Protein AF-0000000065921246 (afdb_homodimer)

Organism: Pestalotiopsis microspora (NCBI:txid85828)

Secondary structure (DSSP, 8-state):
--------EEEEEEEEB-GGGHHHHHHHHHHHHHHHHHSTTEEEEEEEE-TTSTTEEEEEEEESS-HHHHHHTGGG-TTHHHHHHHHHTTBSSPPEEEEEEEPSTTTTEEE-HHHHS---/--------EEEEEEEEB-GGGHHHHHHHHHHHHHHHHHSTTEEEEEEEE-TTSTTEEEEEEEESS-HHHHHHTGGG-TTHHHHHHHHHTTBSSPPEEEEEEEPSTTTTEEE-HHHHS---

Foldseek 3Di:
DPPDQQWKK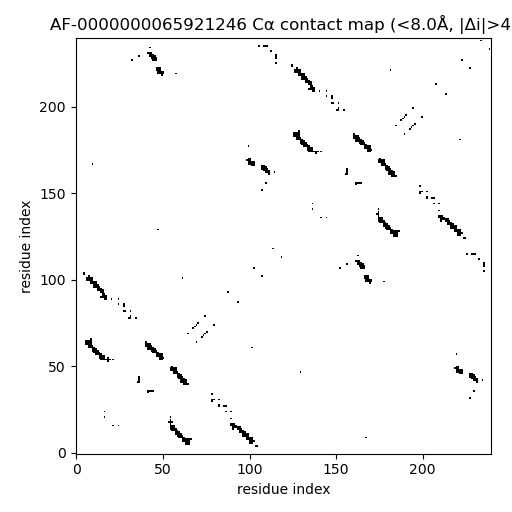KKKKKFAFQLVCVVVLCVLCVVVVVVQVPDPQWDDWDKDDDPVRRRIIMIMIMGSHHPCCCVPPVCPDPSVVSSVVSRVVGTPDDMDMDMDIDDGDCPVPDDDVVVVDPPD/DPPDQQWKKKKKKKFAFQLVCVVVLCVLCVVVVVVQVPDPQWDDWDKDDDPVRRRIIMIMIMGSHHPCCCVPPVCPDPSVVSSVVSRVVGTPDDMDMDMDIDDGDCPPPDDDVVVVDPPD

Radius of gyration: 18.13 Å; Cα contacts (8 Å, |Δi|>4): 412; chains: 2; bounding box: 53×46×43 Å

InterPro domains:
  IPR007138 Antibiotic biosynthesis monooxygenase domain [PF03992] (9-64)
  IPR011008 Dimeric alpha-beta barrel [SSF54909] (10-102)

Structure (mmCIF, N/CA/C/O backbone):
data_AF-0000000065921246-model_v1
#
loop_
_entity.id
_entity.type
_entity.pdbx_description
1 polymer 'Putative monooxygenase GME11364'
#
loop_
_atom_site.group_PDB
_atom_site.id
_atom_site.type_symbol
_atom_site.label_atom_id
_atom_site.label_alt_id
_atom_site.label_comp_id
_atom_site.label_asym_id
_atom_site.label_entity_id
_atom_site.label_seq_id
_atom_site.pdbx_PDB_ins_code
_atom_site.Cartn_x
_atom_site.Cartn_y
_atom_site.Cartn_z
_atom_site.occupancy
_atom_site.B_iso_or_equiv
_atom_site.auth_seq_id
_atom_site.auth_comp_id
_atom_site.auth_asym_id
_atom_site.auth_atom_id
_atom_site.pdbx_PDB_model_num
ATOM 1 N N . MET A 1 1 ? -25.109 -17.641 11.938 1 31.12 1 MET A N 1
ATOM 2 C CA . MET A 1 1 ? -24.875 -17 10.648 1 31.12 1 MET A CA 1
ATOM 3 C C . MET A 1 1 ? -23.422 -16.578 10.508 1 31.12 1 MET A C 1
ATOM 5 O O . MET A 1 1 ? -22.781 -16.219 11.492 1 31.12 1 MET A O 1
ATOM 9 N N . ALA A 1 2 ? -22.766 -17.031 9.43 1 38.16 2 ALA A N 1
ATOM 10 C CA . ALA A 1 2 ? -21.344 -16.734 9.359 1 38.16 2 ALA A CA 1
ATOM 11 C C . ALA A 1 2 ? -21.078 -15.242 9.555 1 38.16 2 ALA A C 1
ATOM 13 O O . ALA A 1 2 ? -21.875 -14.398 9.148 1 38.16 2 ALA A O 1
ATOM 14 N N . ALA A 1 3 ? -20.469 -14.781 10.484 1 40 3 ALA A N 1
ATOM 15 C CA . ALA A 1 3 ? -20.188 -13.375 10.75 1 40 3 ALA A CA 1
ATOM 16 C C . ALA A 1 3 ? -19.875 -12.625 9.461 1 40 3 ALA A C 1
ATOM 18 O O . ALA A 1 3 ? -19.141 -13.133 8.602 1 40 3 ALA A O 1
ATOM 19 N N . LYS A 1 4 ? -20.75 -11.875 9.016 1 43.81 4 LYS A N 1
ATOM 20 C CA . LYS A 1 4 ? -20.594 -11.094 7.793 1 43.81 4 LYS A CA 1
ATOM 21 C C . LYS A 1 4 ? -19.219 -10.438 7.734 1 43.81 4 LYS A C 1
ATOM 23 O O . LYS A 1 4 ? -18.781 -9.789 8.688 1 43.81 4 LYS A O 1
ATOM 28 N N . PRO A 1 5 ? -18.391 -10.945 6.82 1 52.31 5 PRO A N 1
ATOM 29 C CA . PRO A 1 5 ? -17.031 -10.375 6.82 1 52.31 5 PRO A CA 1
ATOM 30 C C . PRO A 1 5 ? -17.047 -8.844 6.895 1 52.31 5 PRO A C 1
ATOM 32 O O . PRO A 1 5 ? -17.875 -8.203 6.25 1 52.31 5 PRO A O 1
ATOM 35 N N . THR A 1 6 ? -16.719 -8.25 7.98 1 58.5 6 THR A N 1
ATOM 36 C CA . THR A 1 6 ? -16.688 -6.805 8.188 1 58.5 6 THR A CA 1
ATOM 37 C C . THR A 1 6 ? -15.977 -6.113 7.027 1 58.5 6 THR A C 1
ATOM 39 O O . THR A 1 6 ? -14.867 -6.504 6.648 1 58.5 6 THR A O 1
ATOM 42 N N . PRO A 1 7 ? -16.781 -5.297 6.305 1 69.19 7 PRO A N 1
ATOM 43 C CA . PRO A 1 7 ? -16.172 -4.559 5.195 1 69.19 7 PRO A CA 1
ATOM 44 C C . PRO A 1 7 ? -14.891 -3.842 5.598 1 69.19 7 PRO A C 1
ATOM 46 O O . PRO A 1 7 ? -14.766 -3.371 6.73 1 69.19 7 PRO A O 1
ATOM 49 N N . SER A 1 8 ? -13.836 -3.992 4.863 1 93.31 8 SER A N 1
ATOM 50 C CA . SER A 1 8 ? -12.547 -3.361 5.133 1 93.31 8 SER A CA 1
ATOM 51 C C . SER A 1 8 ? -11.984 -2.691 3.883 1 93.31 8 SER A C 1
ATOM 53 O O . SER A 1 8 ? -12.039 -3.262 2.791 1 93.31 8 SER A O 1
ATOM 55 N N . VAL A 1 9 ? -11.633 -1.441 4.039 1 97.38 9 VAL A N 1
ATOM 56 C CA . VAL A 1 9 ? -11.195 -0.597 2.936 1 97.38 9 VAL A CA 1
ATOM 57 C C . VAL A 1 9 ? -9.703 -0.294 3.08 1 97.38 9 VAL A C 1
ATOM 59 O O . VAL A 1 9 ? -9.18 -0.222 4.195 1 97.3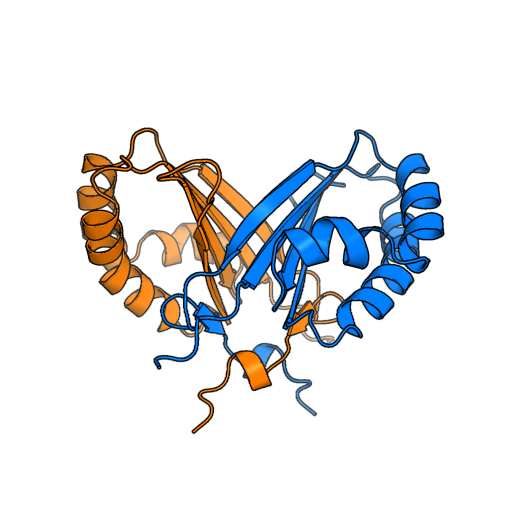8 9 VAL A O 1
ATOM 62 N N . SER A 1 10 ? -9.094 -0.225 1.979 1 98.38 10 SER A N 1
ATOM 63 C CA . SER A 1 10 ? -7.738 0.31 1.925 1 98.38 10 SER A CA 1
ATOM 64 C C . SER A 1 10 ? -7.676 1.571 1.069 1 98.38 10 SER A C 1
ATOM 66 O O . SER A 1 10 ? -8.211 1.603 -0.041 1 98.38 10 SER A O 1
ATOM 68 N N . VAL A 1 11 ? -7.035 2.613 1.576 1 98.62 11 VAL A N 1
ATOM 69 C CA . VAL A 1 11 ? -6.867 3.891 0.891 1 98.62 11 VAL A CA 1
ATOM 70 C C . VAL A 1 11 ? -5.406 4.07 0.477 1 98.62 11 VAL A C 1
ATOM 72 O O . VAL A 1 11 ? -4.504 3.986 1.313 1 98.62 11 VAL A O 1
ATOM 75 N N . HIS A 1 12 ? -5.168 4.258 -0.801 1 98.88 12 HIS A N 1
ATOM 76 C CA . HIS A 1 12 ? -3.842 4.508 -1.352 1 98.88 12 HIS A CA 1
ATOM 77 C C . HIS A 1 12 ? -3.736 5.918 -1.919 1 98.88 12 HIS A C 1
ATOM 79 O O . HIS A 1 12 ? -4.457 6.27 -2.855 1 98.88 12 HIS A O 1
ATOM 85 N N . ILE A 1 13 ? -2.828 6.758 -1.35 1 98.81 13 ILE A N 1
ATOM 86 C CA . ILE A 1 13 ? -2.725 8.164 -1.711 1 98.81 13 ILE A CA 1
ATOM 87 C C . ILE A 1 13 ? -1.348 8.445 -2.309 1 98.81 13 ILE A C 1
ATOM 89 O O . ILE A 1 13 ? -0.329 8.016 -1.766 1 98.81 13 ILE A O 1
ATOM 93 N N . ARG A 1 14 ? -1.311 9.062 -3.395 1 98.81 14 ARG A N 1
ATOM 94 C CA . ARG A 1 14 ? -0.071 9.562 -3.986 1 98.81 14 ARG A CA 1
ATOM 95 C C . ARG A 1 14 ? 0.001 11.078 -3.918 1 98.81 14 ARG A C 1
ATOM 97 O O . ARG A 1 14 ? -0.928 11.773 -4.34 1 98.81 14 ARG A O 1
ATOM 104 N N . LEU A 1 15 ? 1.028 11.586 -3.359 1 98.88 15 LEU A N 1
ATOM 105 C CA . LEU A 1 15 ? 1.242 13.023 -3.207 1 98.88 15 LEU A CA 1
ATOM 106 C C . LEU A 1 15 ? 2.457 13.484 -4.008 1 98.88 15 LEU A C 1
ATOM 108 O O . LEU A 1 15 ? 3.49 12.812 -4.016 1 98.88 15 LEU A O 1
ATOM 112 N N . THR A 1 16 ? 2.293 14.539 -4.727 1 98.81 16 THR A N 1
ATOM 113 C CA . THR A 1 16 ? 3.395 15.195 -5.418 1 98.81 16 THR A CA 1
ATOM 114 C C . THR A 1 16 ? 3.689 16.562 -4.797 1 98.81 16 THR A C 1
ATOM 116 O O . THR A 1 16 ? 3.016 17.547 -5.105 1 98.81 16 THR A O 1
ATOM 119 N N . VAL A 1 17 ? 4.695 16.609 -4.004 1 98.75 17 VAL A N 1
ATOM 120 C CA . VAL A 1 17 ? 5.082 17.75 -3.188 1 98.75 17 VAL A CA 1
ATOM 121 C C . VAL A 1 17 ? 6.242 18.484 -3.854 1 98.75 17 VAL A C 1
ATOM 123 O O . VAL A 1 17 ? 7.082 17.875 -4.512 1 98.75 17 VAL A O 1
ATOM 126 N N . ASP A 1 18 ? 6.27 19.797 -3.758 1 98.69 18 ASP A N 1
ATOM 127 C CA . ASP A 1 18 ? 7.477 20.547 -4.105 1 98.69 18 ASP A CA 1
ATOM 128 C C . ASP A 1 18 ? 8.703 19.953 -3.416 1 98.69 18 ASP A C 1
ATOM 130 O O . ASP A 1 18 ? 8.773 19.922 -2.186 1 98.69 18 ASP A O 1
ATOM 134 N N . PRO A 1 19 ? 9.617 19.5 -4.215 1 98.19 19 PRO A N 1
ATOM 135 C CA . PRO A 1 19 ? 10.766 18.797 -3.617 1 98.19 19 PRO A CA 1
ATOM 136 C C . PRO A 1 19 ? 11.57 19.703 -2.686 1 98.19 19 PRO A C 1
ATOM 138 O O . PRO A 1 19 ? 12.352 19.203 -1.867 1 98.19 19 PRO A O 1
ATOM 141 N N . ASN A 1 20 ? 11.438 20.969 -2.773 1 98.38 20 ASN A N 1
ATOM 142 C CA . ASN A 1 20 ? 12.133 21.906 -1.897 1 98.38 20 ASN A CA 1
ATOM 143 C C . ASN A 1 20 ? 11.383 22.109 -0.585 1 98.38 20 ASN A C 1
ATOM 145 O O . ASN A 1 20 ? 11.859 22.828 0.301 1 98.38 20 ASN A O 1
ATOM 149 N N . LYS A 1 21 ? 10.281 21.469 -0.422 1 98.62 21 LYS A N 1
ATOM 150 C CA . LYS A 1 21 ? 9.43 21.672 0.746 1 98.62 21 LYS A CA 1
ATOM 151 C C . LYS A 1 21 ? 9.133 20.359 1.455 1 98.62 21 LYS A C 1
ATOM 153 O O . LYS A 1 21 ? 8.078 20.203 2.074 1 98.62 21 LYS A O 1
ATOM 158 N N . ILE A 1 22 ? 9.969 19.422 1.358 1 98 22 ILE A N 1
ATOM 159 C CA . ILE A 1 22 ? 9.766 18.094 1.912 1 98 22 ILE A CA 1
ATOM 160 C C . ILE A 1 22 ? 9.688 18.172 3.436 1 98 22 ILE A C 1
ATOM 162 O O . ILE A 1 22 ? 8.828 17.531 4.051 1 98 22 ILE A O 1
ATOM 166 N N . ASN A 1 23 ? 10.625 18.922 4.059 1 98.06 23 ASN A N 1
ATOM 167 C CA . ASN A 1 23 ? 10.57 19.062 5.508 1 98.06 23 ASN A CA 1
ATOM 168 C C . ASN A 1 23 ? 9.234 19.672 5.957 1 98.06 23 ASN A C 1
ATOM 170 O O . ASN A 1 23 ? 8.656 19.219 6.949 1 98.06 23 ASN A O 1
ATOM 174 N N . GLU A 1 24 ? 8.82 20.656 5.309 1 98.62 24 GLU A N 1
ATOM 175 C CA . GLU A 1 24 ? 7.523 21.266 5.605 1 98.62 24 GLU A CA 1
ATOM 176 C C . GLU A 1 24 ? 6.391 20.25 5.449 1 98.62 24 GLU A C 1
ATOM 178 O O . GLU A 1 24 ? 5.477 20.219 6.273 1 98.62 24 GLU A O 1
ATOM 183 N N . PHE A 1 25 ? 6.461 19.469 4.406 1 98.88 25 PHE A N 1
ATOM 184 C CA . PHE A 1 25 ? 5.469 18.438 4.164 1 98.88 25 PHE A CA 1
ATOM 185 C C . PHE A 1 25 ? 5.375 17.484 5.352 1 98.88 25 PHE A C 1
ATOM 187 O O . PHE A 1 25 ? 4.277 17.156 5.812 1 98.88 25 PHE A O 1
ATOM 194 N N . LEU A 1 26 ? 6.5 17.047 5.797 1 98.56 26 LEU A N 1
ATOM 195 C CA . LEU A 1 26 ? 6.539 16.094 6.91 1 98.56 26 LEU A CA 1
ATOM 196 C C . LEU A 1 26 ? 5.984 16.734 8.18 1 98.56 26 LEU A C 1
ATOM 198 O O . LEU A 1 26 ? 5.27 16.094 8.945 1 98.56 26 LEU A O 1
ATOM 202 N N . GLU A 1 27 ? 6.273 18.016 8.391 1 98.69 27 GLU A N 1
ATOM 203 C CA . GLU A 1 27 ? 5.738 18.75 9.531 1 98.69 27 GLU A CA 1
ATOM 204 C C . GLU A 1 27 ? 4.219 18.859 9.453 1 98.69 27 GLU A C 1
ATOM 206 O O . GLU A 1 27 ? 3.521 18.672 10.445 1 98.69 27 GLU A O 1
ATOM 211 N N . ILE A 1 28 ? 3.723 19.172 8.266 1 98.69 28 ILE A N 1
ATOM 212 C CA . ILE A 1 28 ? 2.291 19.297 8.016 1 98.69 28 ILE A CA 1
ATOM 213 C C . ILE A 1 28 ? 1.611 17.938 8.25 1 98.69 28 ILE A C 1
ATOM 215 O O . ILE A 1 28 ? 0.496 17.891 8.773 1 98.69 28 ILE A O 1
ATOM 219 N N . SER A 1 29 ? 2.273 16.844 7.926 1 98.69 29 SER A N 1
ATOM 220 C CA . SER A 1 29 ? 1.675 15.516 7.906 1 98.69 29 SER A CA 1
ATOM 221 C C . SER A 1 29 ? 1.618 14.914 9.305 1 98.69 29 SER A C 1
ATOM 223 O O . SER A 1 29 ? 0.75 14.086 9.602 1 98.69 29 SER A O 1
ATOM 225 N N . ARG A 1 30 ? 2.51 15.336 10.172 1 98.56 30 ARG A N 1
ATOM 226 C CA . ARG A 1 30 ? 2.682 14.664 11.461 1 98.56 30 ARG A CA 1
ATOM 227 C C . ARG A 1 30 ? 1.391 14.695 12.273 1 98.56 30 ARG A C 1
ATOM 229 O O . ARG A 1 30 ? 0.908 13.656 12.719 1 98.56 30 ARG A O 1
ATOM 236 N N . PRO A 1 31 ? 0.736 15.875 12.516 1 98.62 31 PRO A N 1
ATOM 237 C CA . PRO A 1 31 ? -0.502 15.867 13.297 1 98.62 31 PRO A CA 1
ATOM 238 C C . PRO A 1 31 ? -1.599 15.016 12.664 1 98.62 31 PRO A C 1
ATOM 240 O O . PRO A 1 31 ? -2.365 14.359 13.367 1 98.62 31 PRO A O 1
ATOM 243 N N . MET 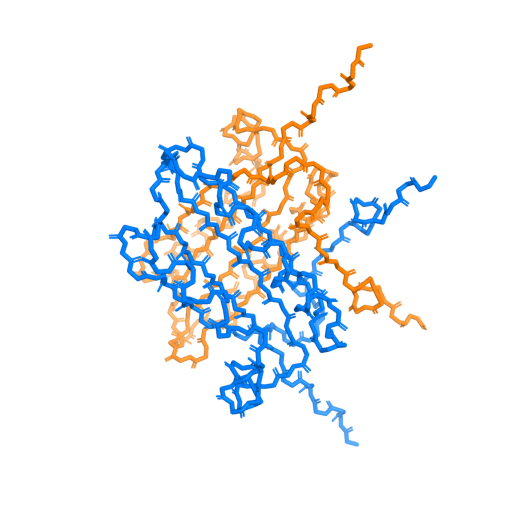A 1 32 ? -1.683 15.016 11.367 1 98.81 32 MET A N 1
ATOM 244 C CA . MET A 1 32 ? -2.666 14.195 10.664 1 98.81 32 MET A CA 1
ATOM 245 C C . MET A 1 32 ? -2.367 12.711 10.844 1 98.81 32 MET A C 1
ATOM 247 O O . MET A 1 32 ? -3.27 11.922 11.125 1 98.81 32 MET A O 1
ATOM 251 N N . PHE A 1 33 ? -1.118 12.344 10.672 1 98.62 33 PHE A N 1
ATOM 252 C CA . PHE A 1 33 ? -0.701 10.961 10.844 1 98.62 33 PHE A CA 1
ATOM 253 C C . PHE A 1 33 ? -1.043 10.461 12.242 1 98.62 33 PHE A C 1
ATOM 255 O O . PHE A 1 33 ? -1.61 9.375 12.406 1 98.62 33 PHE A O 1
ATOM 262 N N . ASP A 1 34 ? -0.758 11.289 13.242 1 98.38 34 ASP A N 1
ATOM 263 C CA . ASP A 1 34 ? -1.021 10.93 14.633 1 98.38 34 ASP A CA 1
ATOM 264 C C . ASP A 1 34 ? -2.518 10.766 14.891 1 98.38 34 ASP A C 1
ATOM 266 O O . ASP A 1 34 ? -2.941 9.828 15.562 1 98.38 34 ASP A O 1
ATOM 270 N N . ALA A 1 35 ? -3.301 11.656 14.375 1 98.69 35 ALA A N 1
ATOM 271 C CA . ALA A 1 35 ? -4.746 11.602 14.57 1 98.69 35 ALA A CA 1
ATOM 272 C C . ALA A 1 35 ? -5.348 10.367 13.891 1 98.69 35 ALA A C 1
ATOM 274 O O . ALA A 1 35 ? -6.148 9.656 14.5 1 98.69 35 ALA A O 1
ATOM 275 N N . VAL A 1 36 ? -4.965 10.078 12.625 1 98.44 36 VAL A N 1
ATOM 276 C CA . VAL A 1 36 ? -5.492 8.953 11.852 1 98.44 36 VAL A CA 1
ATOM 277 C C . VAL A 1 36 ? -5.125 7.641 12.539 1 98.44 36 VAL A C 1
ATOM 279 O O . VAL A 1 36 ? -5.977 6.77 12.719 1 98.44 36 VAL A O 1
ATOM 282 N N . THR A 1 37 ? -3.861 7.539 12.961 1 97.5 37 THR A N 1
ATOM 283 C CA . THR A 1 37 ? -3.385 6.273 13.5 1 97.5 37 THR A CA 1
ATOM 284 C C . THR A 1 37 ? -3.936 6.047 14.906 1 97.5 37 THR A C 1
ATOM 286 O O . THR A 1 37 ? -3.857 4.938 15.438 1 97.5 37 THR A O 1
ATOM 289 N N . ALA A 1 38 ? -4.508 7.062 15.5 1 97.12 38 ALA A N 1
ATOM 290 C CA . ALA A 1 38 ? -5.16 6.934 16.797 1 97.12 38 ALA A CA 1
ATOM 291 C C . ALA A 1 38 ? -6.59 6.418 16.656 1 97.12 38 ALA A C 1
ATOM 293 O O . ALA A 1 38 ? -7.215 6.012 17.641 1 97.12 38 ALA A O 1
ATOM 294 N N . GLU A 1 39 ? -7.121 6.523 15.477 1 97.19 39 GLU A N 1
ATOM 295 C CA . GLU A 1 39 ? -8.461 6.008 15.219 1 97.19 39 GLU A CA 1
ATOM 296 C C . GLU A 1 39 ? -8.508 4.492 15.375 1 97.19 39 GLU A C 1
ATOM 298 O O . GLU A 1 39 ? -7.734 3.775 14.734 1 97.19 39 GLU A O 1
ATOM 303 N N . PRO A 1 40 ? -9.5 3.941 16.078 1 94.94 40 PRO A N 1
ATOM 304 C CA . PRO A 1 40 ? -9.555 2.498 16.312 1 94.94 40 PRO A CA 1
ATOM 305 C C . PRO A 1 40 ? -9.836 1.703 15.047 1 94.94 40 PRO A C 1
ATOM 307 O O . PRO A 1 40 ? -9.438 0.538 14.945 1 94.94 40 PRO A O 1
ATOM 310 N N . LEU A 1 41 ? -10.438 2.322 14.086 1 95.44 41 LEU A N 1
ATOM 311 C CA . LEU A 1 41 ? -10.797 1.602 12.867 1 95.44 41 LEU A CA 1
ATOM 312 C C . LEU A 1 41 ? -9.633 1.581 11.883 1 95.44 41 LEU A C 1
ATOM 314 O O . LEU A 1 41 ? -9.648 0.819 10.914 1 95.44 41 LEU A O 1
ATOM 318 N N . ASN A 1 42 ? -8.609 2.471 12.078 1 96.75 42 ASN A N 1
ATOM 319 C CA . ASN A 1 42 ? -7.402 2.391 11.258 1 96.75 42 ASN A CA 1
ATOM 320 C C . ASN A 1 42 ? -6.484 1.265 11.719 1 96.75 42 ASN A C 1
ATOM 322 O O . ASN A 1 42 ? -5.977 1.292 12.844 1 96.75 42 ASN A O 1
ATOM 326 N N . THR A 1 43 ? -6.188 0.33 10.852 1 94.06 43 THR A N 1
ATOM 327 C CA . THR A 1 43 ? -5.469 -0.864 11.281 1 94.06 43 THR A CA 1
ATOM 328 C C . THR A 1 43 ? -4.059 -0.888 10.703 1 94.06 43 THR A C 1
ATOM 330 O O . THR A 1 43 ? -3.203 -1.644 11.164 1 94.06 43 THR A O 1
ATOM 333 N N . PHE A 1 44 ? -3.824 -0.165 9.758 1 95.5 44 PHE A N 1
ATOM 334 C CA . PHE A 1 44 ? -2.518 -0.046 9.117 1 95.5 44 PHE A CA 1
ATOM 335 C C . PHE A 1 44 ? -2.357 1.322 8.469 1 95.5 44 PHE A C 1
ATOM 337 O O . PHE A 1 44 ? -3.291 1.831 7.844 1 95.5 44 PHE A O 1
ATOM 344 N N . PHE A 1 45 ? -1.272 1.992 8.664 1 97.94 45 PHE A N 1
ATOM 345 C CA . PHE A 1 45 ? -0.903 3.225 7.98 1 97.94 45 PHE A CA 1
ATOM 346 C C . PHE A 1 45 ? 0.607 3.312 7.797 1 97.94 45 PHE A C 1
ATOM 348 O O . PHE A 1 45 ? 1.356 3.311 8.773 1 97.94 45 PHE A O 1
ATOM 355 N N . GLU A 1 46 ? 1.058 3.406 6.535 1 97.75 46 GLU A N 1
ATOM 356 C CA . GLU A 1 46 ? 2.48 3.631 6.297 1 97.75 46 GLU A CA 1
ATOM 357 C C . GLU A 1 46 ? 2.699 4.609 5.148 1 97.75 46 GLU A C 1
ATOM 359 O O . GLU A 1 46 ? 1.968 4.586 4.156 1 97.75 46 GLU A O 1
ATOM 364 N N . MET A 1 47 ? 3.689 5.492 5.34 1 98.44 47 MET A N 1
ATOM 365 C CA . MET A 1 47 ? 4.129 6.441 4.324 1 98.44 47 MET A CA 1
ATOM 366 C C . MET A 1 47 ? 5.426 5.98 3.67 1 98.44 47 MET A C 1
ATOM 368 O O . MET A 1 47 ? 6.348 5.531 4.355 1 98.44 47 MET A O 1
ATOM 372 N N . TYR A 1 48 ? 5.484 6.055 2.338 1 98.25 48 TYR A N 1
ATOM 373 C CA . TYR A 1 48 ? 6.652 5.707 1.532 1 98.25 48 TYR A CA 1
ATOM 374 C C . TYR A 1 48 ? 7.129 6.902 0.72 1 98.25 48 TYR A C 1
ATOM 376 O O . TYR A 1 48 ? 6.398 7.879 0.551 1 98.25 48 TYR A O 1
ATOM 384 N N . ARG A 1 49 ? 8.344 6.82 0.26 1 97.62 49 ARG A N 1
ATOM 385 C CA . ARG A 1 49 ? 8.898 7.863 -0.599 1 97.62 49 ARG A CA 1
ATOM 386 C C . ARG A 1 49 ? 9.352 7.285 -1.937 1 97.62 49 ARG A C 1
ATOM 388 O O . ARG A 1 49 ? 9.828 6.148 -1.999 1 97.62 49 ARG A O 1
ATOM 395 N N . ASP A 1 50 ? 9.148 8.031 -3.037 1 97.25 50 ASP A N 1
ATOM 396 C CA . ASP A 1 50 ? 9.711 7.688 -4.34 1 97.25 50 ASP A CA 1
ATOM 397 C C . ASP A 1 50 ? 11.109 8.281 -4.504 1 97.25 50 ASP A C 1
ATOM 399 O O . ASP A 1 50 ? 11.25 9.484 -4.762 1 97.25 50 ASP A O 1
ATOM 403 N N . ASP A 1 51 ? 12.109 7.477 -4.434 1 93 51 ASP A N 1
ATOM 404 C CA . ASP A 1 51 ? 13.477 7.977 -4.477 1 93 51 ASP A CA 1
ATOM 405 C C . ASP A 1 51 ? 13.859 8.414 -5.887 1 93 51 ASP A C 1
ATOM 407 O O . ASP A 1 51 ? 14.797 9.195 -6.07 1 93 51 ASP A O 1
ATOM 411 N N . LYS A 1 52 ? 13.156 7.938 -6.836 1 94.38 52 LYS A N 1
ATOM 412 C CA . LYS A 1 52 ? 13.469 8.281 -8.219 1 94.38 52 LYS A CA 1
ATOM 413 C C . LYS A 1 52 ? 12.836 9.609 -8.617 1 94.38 52 LYS A C 1
ATOM 415 O O . LYS A 1 52 ? 13.266 10.242 -9.586 1 94.38 52 LYS A O 1
ATOM 420 N N . THR A 1 53 ? 11.758 9.953 -7.93 1 96.38 53 THR A N 1
ATOM 421 C CA . THR A 1 53 ? 11.055 11.203 -8.203 1 96.38 53 THR A CA 1
ATOM 422 C C . THR A 1 53 ? 10.938 12.039 -6.934 1 96.38 53 THR A C 1
ATOM 424 O O . THR A 1 53 ? 9.938 11.961 -6.223 1 96.38 53 THR A O 1
ATOM 427 N N . PRO A 1 54 ? 11.914 12.906 -6.707 1 95.44 54 PRO A N 1
ATOM 428 C CA . PRO A 1 54 ? 11.891 13.688 -5.469 1 95.44 54 PRO A CA 1
ATOM 429 C C . PRO A 1 54 ? 10.578 14.445 -5.273 1 95.44 54 PRO A C 1
ATOM 431 O O . PRO A 1 54 ? 10.07 15.062 -6.215 1 95.44 54 PRO A O 1
ATOM 434 N N . GLY A 1 55 ? 9.984 14.297 -4.09 1 98 55 GLY A N 1
ATOM 435 C CA . GLY A 1 55 ? 8.758 15 -3.752 1 98 55 GLY A CA 1
ATOM 436 C C . GLY A 1 55 ? 7.527 14.117 -3.84 1 98 55 GLY A C 1
ATOM 437 O O . GLY A 1 55 ? 6.441 14.508 -3.408 1 98 55 GLY A O 1
ATOM 438 N N . VAL A 1 56 ? 7.746 12.93 -4.371 1 98.62 56 VAL A N 1
ATOM 439 C CA . VAL A 1 56 ? 6.598 12.039 -4.488 1 98.62 56 VAL A CA 1
ATOM 440 C C . VAL A 1 56 ? 6.559 11.078 -3.303 1 98.62 56 VAL A C 1
ATOM 442 O O . VAL A 1 56 ? 7.562 10.438 -2.98 1 98.62 56 VAL A O 1
ATOM 445 N N . PHE A 1 57 ? 5.383 11.008 -2.633 1 98.88 57 PHE A N 1
ATOM 446 C CA . PHE A 1 57 ? 5.121 10.125 -1.504 1 98.88 57 PHE A CA 1
ATOM 447 C C . PHE A 1 57 ? 3.889 9.266 -1.767 1 98.88 57 PHE A C 1
ATOM 449 O O . PHE A 1 57 ? 3.037 9.625 -2.58 1 98.88 57 PHE A O 1
ATOM 456 N N . LYS A 1 58 ? 3.875 8.125 -1.108 1 98.88 58 LYS A N 1
ATOM 457 C CA . LYS A 1 58 ? 2.742 7.207 -1.142 1 98.88 58 LYS A CA 1
ATOM 458 C C . LYS A 1 58 ? 2.281 6.852 0.269 1 98.88 58 LYS A C 1
ATOM 460 O O . LYS A 1 58 ? 3.102 6.559 1.141 1 98.88 58 LYS A O 1
ATOM 465 N N . LEU A 1 59 ? 1.004 6.992 0.538 1 98.94 59 LEU A N 1
ATOM 466 C CA . LEU A 1 59 ? 0.388 6.535 1.779 1 98.94 59 LEU A CA 1
ATOM 467 C C . LEU A 1 59 ? -0.515 5.332 1.528 1 98.94 59 LEU A C 1
ATOM 469 O O . LEU A 1 59 ? -1.262 5.305 0.548 1 98.94 59 LEU A O 1
ATOM 473 N N . VAL A 1 60 ? -0.415 4.332 2.359 1 98.81 60 VAL A N 1
ATOM 474 C CA . VAL A 1 60 ? -1.326 3.193 2.365 1 98.81 60 VAL A CA 1
ATOM 475 C C . VAL A 1 60 ? -1.984 3.064 3.736 1 98.81 60 VAL A C 1
ATOM 477 O O . VAL A 1 60 ? -1.296 2.98 4.758 1 98.81 60 VAL A O 1
ATOM 480 N N . GLU A 1 61 ? -3.307 3.055 3.752 1 98.56 61 GLU A N 1
ATOM 481 C CA . GLU A 1 61 ? -4.109 2.949 4.969 1 98.56 61 GLU A CA 1
ATOM 482 C C . GLU A 1 61 ? -5.098 1.79 4.875 1 98.56 61 GLU A C 1
ATOM 484 O O . GLU A 1 61 ? -5.781 1.63 3.863 1 98.56 61 GLU A O 1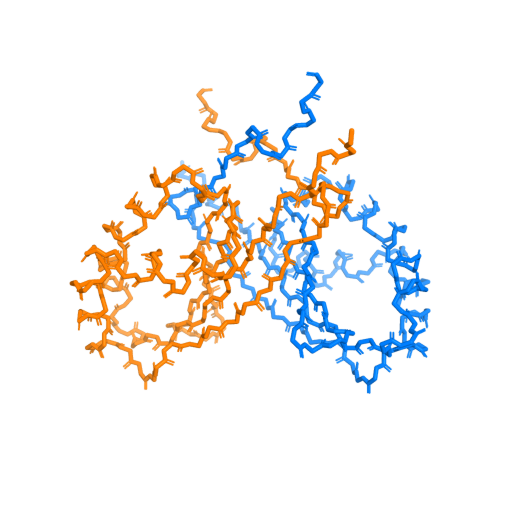
ATOM 489 N N . ASN A 1 62 ? -5.168 0.986 5.875 1 97.12 62 ASN A N 1
ATOM 490 C CA . ASN A 1 62 ? -6.223 -0.009 6.023 1 97.12 62 ASN A CA 1
ATOM 491 C C . ASN A 1 62 ? -7.203 0.372 7.129 1 97.12 62 ASN A C 1
ATOM 493 O O . ASN A 1 62 ? -6.793 0.827 8.195 1 97.12 62 ASN A O 1
ATOM 497 N N . TRP A 1 63 ? -8.453 0.175 6.832 1 96.94 63 TRP A N 1
ATOM 498 C CA . TRP A 1 63 ? -9.539 0.545 7.738 1 96.94 63 TRP A CA 1
ATOM 499 C C . TRP A 1 63 ? -10.523 -0.606 7.906 1 96.94 63 TRP A C 1
ATOM 501 O O . TRP A 1 63 ? -10.977 -1.192 6.922 1 96.94 63 TRP A O 1
ATOM 511 N N . ASP A 1 64 ? -10.844 -0.906 9.133 1 94.31 64 ASP A N 1
ATOM 512 C CA . ASP A 1 64 ? -11.953 -1.805 9.43 1 94.31 64 ASP A CA 1
ATOM 513 C C . ASP A 1 64 ? -13.289 -1.068 9.359 1 94.31 64 ASP A C 1
ATOM 515 O O . ASP A 1 64 ? -14 -0.963 10.367 1 94.31 64 ASP A O 1
ATOM 519 N N . ALA A 1 65 ? -13.641 -0.546 8.25 1 95.12 65 ALA A N 1
ATOM 520 C CA . ALA A 1 65 ? -14.852 0.208 7.93 1 95.12 65 ALA A CA 1
ATOM 521 C C . ALA A 1 65 ? -15.195 0.097 6.449 1 95.12 65 ALA A C 1
ATOM 523 O O . ALA A 1 65 ? -14.344 -0.261 5.633 1 95.12 65 ALA A O 1
ATOM 524 N N . ASP A 1 66 ? -16.438 0.404 6.156 1 94.19 66 ASP A N 1
ATOM 525 C CA . ASP A 1 66 ? -16.844 0.339 4.75 1 94.19 66 ASP A CA 1
ATOM 526 C C . ASP A 1 66 ? -16.719 1.708 4.086 1 94.19 66 ASP A C 1
ATOM 528 O O . ASP A 1 66 ? -16.344 2.688 4.727 1 94.19 66 ASP A O 1
ATOM 532 N N . ILE A 1 67 ? -17.016 1.687 2.832 1 93.81 67 ILE A N 1
ATOM 533 C CA . ILE A 1 67 ? -16.828 2.891 2.027 1 93.81 67 ILE A CA 1
ATOM 534 C C . ILE A 1 67 ? -17.812 3.971 2.492 1 93.81 67 ILE A C 1
ATOM 536 O O . ILE A 1 67 ? -17.469 5.16 2.48 1 93.81 67 ILE A O 1
ATOM 540 N N . ASP A 1 68 ? -18.938 3.574 2.945 1 94.81 68 ASP A N 1
ATOM 541 C CA . ASP A 1 68 ? -19.922 4.551 3.428 1 94.81 68 ASP A CA 1
ATOM 542 C C . ASP A 1 68 ? -19.375 5.312 4.637 1 94.81 68 ASP A C 1
ATOM 544 O O . ASP A 1 68 ? -19.453 6.543 4.688 1 94.81 68 ASP A O 1
ATOM 548 N N . TYR A 1 69 ? -18.844 4.59 5.566 1 96.56 69 TYR A N 1
ATOM 549 C CA . TYR A 1 69 ? -18.219 5.23 6.727 1 96.56 69 TYR A CA 1
ATOM 550 C C . TYR A 1 69 ? -17.062 6.133 6.301 1 96.56 69 TYR A C 1
ATOM 552 O O . TYR A 1 69 ? -16.953 7.262 6.777 1 96.56 69 TYR A O 1
ATOM 560 N N . MET A 1 70 ? -16.25 5.641 5.418 1 97.12 70 MET A N 1
ATOM 561 C CA . MET A 1 70 ? -15.094 6.418 4.992 1 97.12 70 MET A CA 1
ATOM 562 C C . MET A 1 70 ? -15.523 7.746 4.379 1 97.12 70 MET A C 1
ATOM 564 O O . MET A 1 70 ? -15 8.805 4.734 1 97.12 70 MET A O 1
ATOM 568 N N . MET A 1 71 ? -16.547 7.746 3.533 1 95.88 71 MET A N 1
ATOM 569 C CA . MET A 1 71 ? -16.938 8.906 2.736 1 95.88 71 MET A CA 1
ATOM 570 C C . MET A 1 71 ? -17.812 9.859 3.547 1 95.88 71 MET A C 1
ATOM 572 O O . MET A 1 71 ? -17.812 11.062 3.307 1 95.88 71 MET A O 1
ATOM 576 N N . ASN A 1 72 ? -18.438 9.344 4.57 1 97.44 72 ASN A N 1
ATOM 577 C CA . ASN A 1 72 ? -19.438 10.172 5.234 1 97.44 72 ASN A CA 1
ATOM 578 C C . ASN A 1 72 ? -19.016 10.523 6.66 1 97.44 72 ASN A C 1
ATOM 580 O O . ASN A 1 72 ? -19.594 11.414 7.281 1 97.44 72 ASN A O 1
ATOM 584 N N . VAL A 1 73 ? -18.016 9.836 7.156 1 98 73 VAL A N 1
ATOM 585 C CA . VAL A 1 73 ? -17.594 10.102 8.531 1 98 73 VAL A CA 1
ATOM 586 C C . VAL A 1 73 ? -16.109 10.398 8.562 1 98 73 VAL A C 1
ATOM 588 O O . VAL A 1 73 ? -15.688 11.5 8.93 1 98 73 VAL A O 1
ATOM 591 N N . GLN A 1 74 ? -15.281 9.516 8.094 1 98.31 74 GLN A N 1
ATOM 592 C CA . GLN A 1 74 ? -13.836 9.586 8.289 1 98.31 74 GLN A CA 1
ATOM 593 C C . GLN A 1 74 ? -13.25 10.805 7.578 1 98.31 74 GLN A C 1
ATOM 595 O O . GLN A 1 74 ? -12.477 11.562 8.172 1 98.31 74 GLN A O 1
ATOM 600 N N . VAL A 1 75 ? -13.625 11.055 6.297 1 97.31 75 VAL A N 1
ATOM 601 C CA . VAL A 1 75 ? -12.984 12.109 5.516 1 97.31 75 VAL A CA 1
ATOM 602 C C . VAL A 1 75 ? -13.477 13.469 5.988 1 97.31 75 VAL A C 1
ATOM 604 O O . VAL A 1 75 ? -12.953 14.508 5.578 1 97.31 75 VAL A O 1
ATOM 607 N N . LYS A 1 76 ? -14.445 13.5 6.891 1 97.88 76 LYS A N 1
ATOM 608 C CA . LYS A 1 76 ? -15.031 14.75 7.355 1 97.88 76 LYS A CA 1
ATOM 609 C C . LYS A 1 76 ? -14.508 15.117 8.742 1 97.88 76 LYS A C 1
ATOM 611 O O . LYS A 1 76 ? -14.977 16.094 9.344 1 97.88 76 LYS A O 1
ATOM 616 N N . LYS A 1 77 ? -13.586 14.352 9.242 1 98.44 77 LYS A N 1
ATOM 617 C CA . LYS A 1 77 ? -13.008 14.656 10.555 1 98.44 77 LYS A CA 1
ATOM 618 C C . LYS A 1 77 ? -12.32 16.016 10.547 1 98.44 77 LYS A C 1
ATOM 620 O O . LYS A 1 77 ? -11.672 16.391 9.562 1 98.44 77 LYS A O 1
ATOM 625 N N . GLU A 1 78 ? -12.32 16.703 11.656 1 97.81 78 GLU A N 1
ATOM 626 C CA . GLU A 1 78 ? -11.906 18.094 11.766 1 97.81 78 GLU A CA 1
ATOM 627 C C . GLU A 1 78 ? -10.406 18.25 11.539 1 97.81 78 GLU A C 1
ATOM 629 O O . GLU A 1 78 ? -9.953 19.281 11.023 1 97.81 78 GLU A O 1
ATOM 634 N N . TYR A 1 79 ? -9.625 17.219 11.922 1 98.06 79 TYR A N 1
ATOM 635 C CA . TYR A 1 79 ? -8.172 17.375 11.859 1 98.06 79 TYR A CA 1
ATOM 636 C C . TYR A 1 79 ? -7.691 17.406 10.414 1 98.06 79 TYR A C 1
ATOM 638 O O . TYR A 1 79 ? -6.547 17.797 10.141 1 98.06 79 TYR A O 1
ATOM 646 N N . TYR A 1 80 ? -8.602 17.094 9.43 1 98.5 80 TYR A N 1
ATOM 647 C CA . TYR A 1 80 ? -8.172 17.109 8.031 1 98.5 80 TYR A CA 1
ATOM 648 C C . TYR A 1 80 ? -8.18 18.516 7.477 1 98.5 80 TYR A C 1
ATOM 650 O O . TYR A 1 80 ? -7.453 18.828 6.527 1 98.5 80 TYR A O 1
ATOM 658 N N . THR A 1 81 ? -8.977 19.422 7.973 1 98 81 THR A N 1
ATOM 659 C CA . THR A 1 81 ? -9.125 20.766 7.426 1 98 81 THR A CA 1
ATOM 660 C C . THR A 1 81 ? -7.785 21.5 7.449 1 98 81 THR A C 1
ATOM 662 O O . THR A 1 81 ? -7.289 21.922 6.406 1 98 81 THR A O 1
ATOM 665 N N . PRO A 1 82 ? -7.141 21.656 8.688 1 98.25 82 PRO A N 1
ATOM 666 C CA . PRO A 1 82 ? -5.844 22.344 8.664 1 98.25 82 PRO A CA 1
ATOM 667 C C . PRO A 1 82 ? -4.805 21.594 7.824 1 98.25 82 PRO A C 1
ATOM 669 O O . PRO A 1 82 ? -3.941 22.234 7.207 1 98.25 82 PRO A O 1
ATOM 672 N N . TYR A 1 83 ? -4.836 20.281 7.742 1 98.62 83 TYR A N 1
ATOM 673 C CA . TYR A 1 83 ? -3.918 19.469 6.941 1 98.62 83 TYR A CA 1
ATOM 674 C C . TYR A 1 83 ? -4.066 19.797 5.461 1 98.62 83 TYR A C 1
ATOM 676 O O . TYR A 1 83 ? -3.088 20.141 4.793 1 98.62 83 TYR A O 1
ATOM 684 N N . HIS A 1 84 ? -5.273 19.719 4.969 1 98.31 84 HIS A N 1
ATOM 685 C CA . HIS A 1 84 ? -5.504 19.953 3.547 1 98.31 84 HIS A CA 1
ATOM 686 C C . HIS A 1 84 ? -5.188 21.391 3.16 1 98.31 84 HIS A C 1
ATOM 688 O O . HIS A 1 84 ? -4.652 21.641 2.078 1 98.31 84 HIS A O 1
ATOM 694 N N . THR A 1 85 ? -5.516 22.344 4.008 1 98.31 85 THR A N 1
ATOM 695 C CA . THR A 1 85 ? -5.219 23.75 3.744 1 98.31 85 THR A CA 1
ATOM 696 C C . THR A 1 85 ? -3.719 23.953 3.576 1 98.31 85 THR A C 1
ATOM 698 O O . THR A 1 85 ? -3.279 24.562 2.596 1 98.31 85 THR A O 1
ATOM 701 N N . ALA A 1 86 ? -2.943 23.453 4.492 1 98.62 86 ALA A N 1
ATOM 702 C CA . ALA A 1 86 ? -1.49 23.594 4.441 1 98.62 86 ALA A CA 1
ATOM 703 C C . ALA A 1 86 ? -0.903 22.812 3.273 1 98.62 86 ALA A C 1
ATOM 705 O O . ALA A 1 86 ? 0.006 23.281 2.59 1 98.62 86 ALA A O 1
ATOM 706 N N . LEU A 1 87 ? -1.425 21.641 3.031 1 98.5 87 LEU A N 1
ATOM 707 C CA . LEU A 1 87 ? -0.92 20.75 1.999 1 98.5 87 LEU A CA 1
ATOM 708 C C . LEU A 1 87 ? -1.074 21.359 0.615 1 98.5 87 LEU A C 1
ATOM 710 O O . LEU A 1 87 ? -0.173 21.266 -0.22 1 98.5 87 LEU A O 1
ATOM 714 N N . ARG A 1 88 ? -2.127 22.016 0.396 1 97.94 88 ARG A N 1
ATOM 715 C CA . ARG A 1 88 ? -2.416 22.609 -0.906 1 97.94 88 ARG A CA 1
ATOM 716 C C . ARG A 1 88 ? -1.343 23.625 -1.299 1 97.94 88 ARG A C 1
ATOM 718 O O . ARG A 1 88 ? -1.037 23.781 -2.482 1 97.94 88 ARG A O 1
ATOM 725 N N . GLU A 1 89 ? -0.694 24.234 -0.375 1 98.19 89 GLU A N 1
ATOM 726 C CA . GLU A 1 89 ? 0.302 25.266 -0.621 1 98.19 89 GLU A CA 1
ATOM 727 C C . GLU A 1 89 ? 1.599 24.672 -1.161 1 98.19 89 GLU A C 1
ATOM 729 O O . GLU A 1 89 ? 2.422 25.391 -1.739 1 98.19 89 GLU A O 1
ATOM 734 N N . ILE A 1 90 ? 1.769 23.422 -0.975 1 98.62 90 ILE A N 1
ATOM 735 C CA . ILE A 1 90 ? 3.084 22.875 -1.291 1 98.62 90 ILE A CA 1
ATOM 736 C C . ILE A 1 90 ? 2.941 21.75 -2.303 1 98.62 90 ILE A C 1
ATOM 738 O O . ILE A 1 90 ? 3.941 21.188 -2.758 1 98.62 90 ILE A O 1
ATOM 742 N N . LEU A 1 91 ? 1.721 21.375 -2.652 1 98.69 91 LEU A N 1
ATOM 743 C CA . LEU A 1 91 ? 1.486 20.344 -3.662 1 98.69 91 LEU A CA 1
ATOM 744 C C . LEU A 1 91 ? 1.685 20.922 -5.066 1 98.69 91 LEU A C 1
ATOM 746 O O . LEU A 1 91 ? 1.277 22.047 -5.348 1 98.69 91 LEU A O 1
ATOM 750 N N . LEU A 1 92 ? 2.256 20.172 -5.914 1 98.69 92 LEU A N 1
ATOM 751 C CA . LEU A 1 92 ? 2.434 20.578 -7.301 1 98.69 92 LEU A CA 1
ATOM 752 C C . LEU A 1 92 ? 1.219 20.188 -8.141 1 98.69 92 LEU A C 1
ATOM 754 O O . LEU A 1 92 ? 1.033 20.719 -9.242 1 98.69 92 LEU A O 1
ATOM 758 N N . LYS A 1 93 ? 0.437 19.297 -7.75 1 98 93 LYS A N 1
ATOM 759 C CA . LYS A 1 93 ? -0.844 18.875 -8.297 1 98 93 LYS A CA 1
ATOM 760 C C . LYS A 1 93 ? -1.726 18.25 -7.219 1 98 93 LYS A C 1
ATOM 762 O O . LYS A 1 93 ? -1.238 17.875 -6.148 1 98 93 LYS A O 1
ATOM 767 N N . PRO A 1 94 ? -2.994 18.172 -7.402 1 97.75 94 PRO A N 1
ATOM 768 C CA . PRO A 1 94 ? -3.857 17.531 -6.414 1 97.75 94 PRO A CA 1
ATOM 769 C C . PRO A 1 94 ? -3.439 16.078 -6.125 1 97.75 94 PRO A C 1
ATOM 771 O O . PRO A 1 94 ? -2.996 15.375 -7.031 1 97.75 94 PRO A O 1
ATOM 774 N N . HIS A 1 95 ? -3.59 15.688 -4.848 1 97.81 95 HIS A N 1
ATOM 775 C CA . HIS A 1 95 ? -3.238 14.312 -4.512 1 97.81 95 HIS A CA 1
ATOM 776 C C . HIS A 1 95 ? -4.172 13.32 -5.203 1 97.81 95 HIS A C 1
ATOM 778 O O . HIS A 1 95 ? -5.32 13.656 -5.508 1 97.81 95 HIS A O 1
ATOM 784 N N . GLU A 1 96 ? -3.678 12.219 -5.477 1 98.06 96 GLU A N 1
ATOM 785 C CA . GLU A 1 96 ? -4.41 11.133 -6.125 1 98.06 96 GLU A CA 1
ATOM 786 C C . GLU A 1 96 ? -4.805 10.055 -5.117 1 98.06 96 GLU A C 1
ATOM 788 O O . GLU A 1 96 ? -3.975 9.609 -4.32 1 98.06 96 GLU A O 1
ATOM 793 N N . VAL A 1 97 ? -6.051 9.625 -5.16 1 97.88 97 VAL A N 1
ATOM 794 C CA . VAL A 1 97 ? -6.547 8.656 -4.188 1 97.88 97 VAL A CA 1
ATOM 795 C C . VAL A 1 97 ? -7.133 7.449 -4.914 1 97.88 97 VAL A C 1
ATOM 797 O O . VAL A 1 97 ? -7.922 7.602 -5.852 1 97.88 97 VAL A O 1
ATOM 800 N N . GLU A 1 98 ? -6.715 6.309 -4.516 1 97.56 98 GLU A N 1
ATOM 801 C CA . GLU A 1 98 ? -7.316 5.043 -4.93 1 97.56 98 GLU A CA 1
ATOM 802 C C . GLU A 1 98 ? -7.934 4.312 -3.738 1 97.56 98 GLU A C 1
ATOM 804 O O . GLU A 1 98 ? -7.344 4.27 -2.656 1 97.56 98 GLU A O 1
ATOM 809 N N . LEU A 1 99 ? -9.102 3.809 -3.996 1 97.19 99 LEU A N 1
ATOM 810 C CA . LEU A 1 99 ? -9.789 3.023 -2.973 1 97.19 99 LEU A CA 1
ATOM 811 C C . LEU A 1 99 ? -9.852 1.554 -3.371 1 97.19 99 LEU A C 1
ATOM 813 O O . LEU A 1 99 ? -10.172 1.231 -4.52 1 97.19 99 LEU A O 1
ATOM 817 N N . TYR A 1 100 ? -9.547 0.709 -2.439 1 98 100 TYR A N 1
ATOM 818 C CA . TYR A 1 100 ? -9.633 -0.736 -2.613 1 98 100 TYR A CA 1
ATOM 819 C C . TYR A 1 100 ? -10.398 -1.379 -1.467 1 98 100 TYR A C 1
ATOM 821 O O . TYR A 1 100 ? -10.656 -0.737 -0.445 1 98 100 TYR A O 1
ATOM 829 N N . SER A 1 101 ? -10.812 -2.582 -1.705 1 96.88 101 SER A N 1
ATOM 830 C CA . SER A 1 101 ? -11.312 -3.443 -0.637 1 96.88 101 SER A CA 1
ATOM 831 C C . SER A 1 101 ? -10.234 -4.418 -0.167 1 96.88 101 SER A C 1
ATOM 833 O O . SER A 1 101 ? -9.508 -4.984 -0.981 1 96.88 101 SER A O 1
ATOM 835 N N . ARG A 1 102 ? -10.141 -4.52 1.088 1 96 102 ARG A N 1
ATOM 836 C CA . ARG A 1 102 ? -9.305 -5.602 1.607 1 96 102 ARG A CA 1
ATOM 837 C C . ARG A 1 102 ? -9.953 -6.957 1.355 1 96 102 ARG A C 1
ATOM 839 O O . ARG A 1 102 ? -11.18 -7.082 1.398 1 96 102 ARG A O 1
ATOM 846 N N . MET A 1 103 ? -9.141 -7.965 1.046 1 94.88 103 MET A N 1
ATOM 847 C CA . MET A 1 103 ? -9.648 -9.32 0.852 1 94.88 103 MET A CA 1
ATOM 848 C C . MET A 1 103 ? -10.234 -9.875 2.148 1 94.88 103 MET A C 1
ATOM 850 O O . MET A 1 103 ? -9.805 -9.492 3.238 1 94.88 103 MET A O 1
ATOM 854 N N . PRO A 1 104 ? -11.25 -10.695 1.986 1 89.75 104 PRO A N 1
ATOM 855 C CA . PRO A 1 104 ? -11.852 -11.242 3.205 1 89.75 104 PRO A CA 1
ATOM 856 C C . PRO A 1 104 ? -10.844 -12 4.066 1 89.75 104 PRO A C 1
ATOM 858 O O . PRO A 1 104 ? -10.008 -12.75 3.543 1 89.75 104 PRO A O 1
ATOM 861 N N . GLY A 1 105 ? -10.938 -11.695 5.355 1 88.62 105 GLY A N 1
ATOM 862 C CA . GLY A 1 105 ? -10.016 -12.352 6.266 1 88.62 105 GLY A CA 1
ATOM 863 C C . GLY A 1 105 ? -8.57 -11.922 6.07 1 88.62 105 GLY A C 1
ATOM 864 O O . GLY A 1 105 ? -8.312 -10.828 5.574 1 88.62 105 GLY A O 1
ATOM 865 N N . ASN A 1 106 ? -7.656 -12.719 6.582 1 90.38 106 ASN A N 1
ATOM 866 C CA . ASN A 1 106 ? -6.234 -12.406 6.465 1 90.38 106 ASN A CA 1
ATOM 867 C C . ASN A 1 106 ? -5.504 -13.43 5.598 1 90.38 106 ASN A C 1
ATOM 869 O O . ASN A 1 106 ? -4.285 -13.586 5.707 1 90.38 106 ASN A O 1
ATOM 873 N N . GLU A 1 107 ? -6.277 -14.086 4.691 1 92.31 107 GLU A N 1
ATOM 874 C CA . GLU A 1 107 ? -5.691 -15.125 3.852 1 92.31 107 GLU A CA 1
ATOM 875 C C . GLU A 1 107 ? -4.656 -14.547 2.895 1 92.31 107 GLU A C 1
ATOM 877 O O . GLU A 1 107 ? -3.709 -15.227 2.502 1 92.31 107 GLU A O 1
ATOM 882 N N . TRP A 1 108 ? -4.863 -13.32 2.482 1 96.56 108 TRP A N 1
ATOM 883 C CA . TRP A 1 108 ? -3.988 -12.672 1.518 1 96.56 108 TRP A CA 1
ATOM 884 C C . TRP A 1 108 ? -3.25 -11.5 2.158 1 96.56 108 TRP A C 1
ATOM 886 O O . TRP A 1 108 ? -2.979 -10.492 1.499 1 96.56 108 TRP A O 1
ATOM 896 N N . ALA A 1 109 ? -3 -11.648 3.471 1 95.12 109 ALA A N 1
ATOM 897 C CA . ALA A 1 109 ? -2.242 -10.664 4.234 1 95.12 109 ALA A CA 1
ATOM 898 C C . ALA A 1 109 ? -1.213 -11.336 5.137 1 95.12 109 ALA A C 1
ATOM 900 O O . ALA A 1 109 ? -1.514 -12.344 5.789 1 95.12 109 ALA A O 1
ATOM 901 N N . LYS A 1 110 ? 0.023 -10.828 5.035 1 92.5 110 LYS A N 1
ATOM 902 C CA . LYS A 1 110 ? 1.103 -11.273 5.914 1 92.5 110 LYS A CA 1
ATOM 903 C C . LYS A 1 110 ? 1.862 -10.078 6.492 1 92.5 110 LYS A C 1
ATOM 905 O O . LYS A 1 110 ? 2.18 -9.133 5.77 1 92.5 110 LYS A O 1
ATOM 910 N N . LEU A 1 111 ? 2.086 -10.125 7.746 1 89 111 LEU A N 1
ATOM 911 C CA . LEU A 1 111 ? 2.898 -9.109 8.406 1 89 111 LEU A CA 1
ATOM 912 C C . LEU A 1 111 ? 3.936 -9.758 9.32 1 89 111 LEU A C 1
ATOM 914 O O . LEU A 1 111 ? 3.631 -10.719 10.031 1 89 111 LEU A O 1
ATOM 918 N N . ASP A 1 112 ? 5.09 -9.281 9.172 1 86.31 112 ASP A N 1
ATOM 919 C CA . ASP A 1 112 ? 6.086 -9.602 10.195 1 86.31 112 ASP A CA 1
ATOM 920 C C . ASP A 1 112 ? 5.969 -8.664 11.391 1 86.31 112 ASP A C 1
ATOM 922 O O . ASP A 1 112 ? 6.57 -7.582 11.398 1 86.31 112 ASP A O 1
ATOM 926 N N . VAL A 1 113 ? 5.305 -9.07 12.398 1 78.44 113 VAL A N 1
ATOM 927 C CA . VAL A 1 113 ? 4.926 -8.242 13.539 1 78.44 113 VAL A CA 1
ATOM 928 C C . VAL A 1 113 ?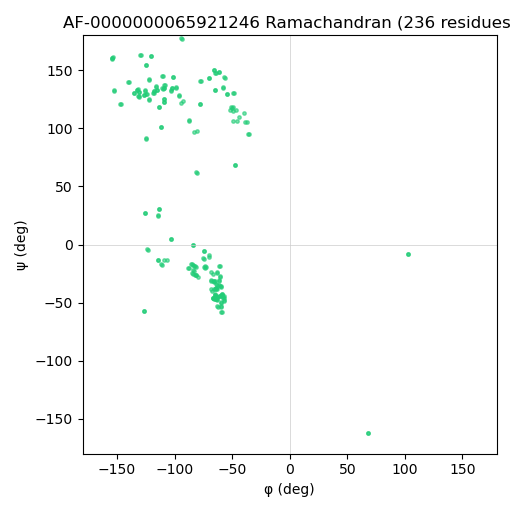 6.176 -7.715 14.234 1 78.44 113 VAL A C 1
ATOM 930 O O . VAL A 1 113 ? 6.191 -6.582 14.727 1 78.44 113 VAL A O 1
ATOM 933 N N . LYS A 1 114 ? 7.23 -8.484 14.273 1 80.25 114 LYS A N 1
ATOM 934 C CA . LYS A 1 114 ? 8.445 -8.102 14.984 1 80.25 114 LYS A CA 1
ATOM 935 C C . LYS A 1 114 ? 9.07 -6.852 14.367 1 80.25 114 LYS A C 1
ATOM 937 O O . LYS A 1 114 ? 9.766 -6.098 15.055 1 80.25 114 LYS A O 1
ATOM 942 N N . ARG A 1 115 ? 8.734 -6.676 13.148 1 80.81 115 ARG A N 1
ATOM 943 C CA . ARG A 1 115 ? 9.32 -5.531 12.461 1 80.81 115 ARG A CA 1
ATOM 944 C C . ARG A 1 115 ? 8.555 -4.25 12.781 1 80.81 115 ARG A C 1
ATOM 946 O O . ARG A 1 115 ? 9.078 -3.148 12.594 1 80.81 115 ARG A O 1
ATOM 953 N N . TYR A 1 116 ? 7.348 -4.387 13.258 1 77.31 116 TYR A N 1
ATOM 954 C CA . TYR A 1 116 ? 6.508 -3.215 13.5 1 77.31 116 TYR A CA 1
ATOM 955 C C . TYR A 1 116 ? 6.387 -2.934 14.992 1 77.31 116 TYR A C 1
ATOM 957 O O . TYR A 1 116 ? 5.805 -1.924 15.398 1 77.31 116 TYR A O 1
ATOM 965 N N . VAL A 1 117 ? 6.773 -3.844 15.797 1 70.56 117 VAL A N 1
ATOM 966 C CA . VAL A 1 117 ? 6.652 -3.65 17.234 1 70.56 117 VAL A CA 1
ATOM 967 C C . VAL A 1 117 ? 7.961 -3.1 17.797 1 70.56 117 VAL A C 1
ATOM 969 O O . VAL A 1 117 ? 9.039 -3.432 17.312 1 70.56 117 VAL A O 1
ATOM 972 N N . ASP A 1 118 ? 7.906 -1.914 18.453 1 55.38 118 ASP A N 1
ATOM 973 C CA . ASP A 1 118 ? 9.039 -1.335 19.172 1 55.38 118 ASP A CA 1
ATOM 974 C C . ASP A 1 118 ? 9.867 -2.42 19.859 1 55.38 118 ASP A C 1
ATOM 976 O O . ASP A 1 118 ? 9.32 -3.258 20.578 1 55.38 118 ASP A O 1
ATOM 980 N N . GLN A 1 119 ? 10.969 -2.902 19.188 1 43.62 119 GLN A N 1
ATOM 981 C CA . GLN A 1 119 ? 11.938 -3.662 19.984 1 43.62 119 GLN A CA 1
ATOM 982 C C . GLN A 1 119 ? 12.281 -2.936 21.281 1 43.62 119 GLN A C 1
ATOM 984 O O . GLN A 1 119 ? 12.758 -1.799 21.25 1 43.62 119 GLN A O 1
ATOM 989 N N . GLU A 1 120 ? 11.375 -2.844 22.172 1 33.25 120 GLU A N 1
ATOM 990 C CA . GLU A 1 120 ? 11.938 -2.508 23.469 1 33.25 120 GLU A CA 1
ATOM 991 C C . GLU A 1 120 ? 13.156 -3.371 23.781 1 33.25 120 GLU A C 1
ATOM 993 O O . GLU A 1 120 ? 13.227 -4.531 23.375 1 33.25 120 GLU A O 1
ATOM 998 N N . MET B 1 1 ? 28.766 3.715 15.656 1 29.36 1 MET B N 1
ATOM 999 C CA . MET B 1 1 ? 28.266 4.223 14.375 1 29.36 1 MET B CA 1
ATOM 1000 C C . MET B 1 1 ? 26.781 3.918 14.211 1 29.36 1 MET B C 1
ATOM 1002 O O . MET B 1 1 ? 26.297 2.877 14.664 1 29.36 1 MET B O 1
ATOM 1006 N N . ALA B 1 2 ? 25.984 4.977 14.102 1 35.78 2 ALA B N 1
ATOM 1007 C CA . ALA B 1 2 ? 24.547 4.676 14.094 1 35.78 2 ALA B CA 1
ATOM 1008 C C . ALA B 1 2 ? 24.219 3.602 13.062 1 35.78 2 ALA B C 1
ATOM 1010 O O . ALA B 1 2 ? 24.844 3.531 12.008 1 35.78 2 ALA B O 1
ATOM 1011 N N . ALA B 1 3 ? 23.75 2.57 13.445 1 40.84 3 ALA B N 1
ATOM 1012 C CA . ALA B 1 3 ? 23.406 1.479 12.539 1 40.84 3 ALA B CA 1
ATOM 1013 C C . ALA B 1 3 ? 22.844 2.014 11.227 1 40.84 3 ALA B C 1
ATOM 1015 O O . ALA B 1 3 ? 22.078 2.98 11.219 1 40.84 3 ALA B O 1
ATOM 1016 N N . LYS B 1 4 ? 23.547 1.979 10.211 1 44.53 4 LYS B N 1
ATOM 1017 C CA . LYS B 1 4 ? 23.109 2.412 8.891 1 44.53 4 LYS B CA 1
ATOM 1018 C C . LYS B 1 4 ? 21.672 1.989 8.625 1 44.53 4 LYS B C 1
ATOM 1020 O O . LYS B 1 4 ? 21.312 0.818 8.789 1 44.53 4 LYS B O 1
ATOM 1025 N N . PRO B 1 5 ? 20.766 3.025 8.531 1 52.16 5 PRO B N 1
ATOM 1026 C CA . PRO B 1 5 ? 19.375 2.572 8.367 1 52.16 5 PRO B CA 1
ATOM 1027 C C . PRO B 1 5 ? 19.234 1.533 7.262 1 52.16 5 PRO B C 1
ATOM 1029 O O . PRO B 1 5 ? 19.844 1.657 6.203 1 52.16 5 PRO B O 1
ATOM 1032 N N . THR B 1 6 ? 19.031 0.286 7.516 1 58 6 THR B N 1
ATOM 1033 C CA . THR B 1 6 ? 18.891 -0.787 6.535 1 58 6 THR B CA 1
ATOM 1034 C C . THR B 1 6 ? 17.891 -0.396 5.449 1 58 6 THR B C 1
ATOM 1036 O O . THR B 1 6 ? 16.781 0.037 5.746 1 58 6 THR B O 1
ATOM 1039 N N . PRO B 1 7 ? 18.438 -0.271 4.215 1 69.38 7 PRO B N 1
ATOM 1040 C CA . PRO B 1 7 ? 17.547 0.064 3.104 1 69.38 7 PRO B CA 1
ATOM 1041 C C . PRO B 1 7 ? 16.297 -0.815 3.061 1 69.38 7 PRO B C 1
ATOM 1043 O O . PRO B 1 7 ? 16.359 -1.994 3.42 1 69.38 7 PRO B O 1
ATOM 1046 N N . SER B 1 8 ? 15.133 -0.248 2.945 1 93.31 8 SER B N 1
ATOM 1047 C CA . SER B 1 8 ? 13.867 -0.976 2.893 1 93.31 8 SER B CA 1
ATOM 1048 C C . SER B 1 8 ? 13 -0.5 1.729 1 93.31 8 SER B C 1
ATOM 1050 O O . SER B 1 8 ? 12.883 0.703 1.49 1 93.31 8 SER B O 1
ATOM 1052 N N . VAL B 1 9 ? 12.578 -1.452 0.942 1 97.38 9 VAL B N 1
ATOM 1053 C CA . VAL B 1 9 ? 11.836 -1.182 -0.285 1 97.38 9 VAL B CA 1
ATOM 1054 C C . VAL B 1 9 ? 10.383 -1.631 -0.122 1 97.38 9 VAL B C 1
ATOM 1056 O O . VAL B 1 9 ? 10.102 -2.588 0.603 1 97.38 9 VAL B O 1
ATOM 1059 N N . SER B 1 10 ? 9.547 -0.879 -0.725 1 98.31 10 SER B N 1
ATOM 1060 C CA . SER B 1 10 ? 8.156 -1.308 -0.889 1 98.31 10 SER B CA 1
ATOM 1061 C C . SER B 1 10 ? 7.797 -1.454 -2.363 1 98.31 10 SER B C 1
ATOM 1063 O O . SER B 1 10 ? 8.078 -0.566 -3.168 1 98.31 10 SER B O 1
ATOM 1065 N N . VAL B 1 11 ? 7.184 -2.568 -2.729 1 98.56 11 VAL B N 1
ATOM 1066 C CA . VAL B 1 11 ? 6.754 -2.865 -4.09 1 98.56 11 VAL B CA 1
ATOM 1067 C C . VAL B 1 11 ? 5.23 -2.807 -4.18 1 98.56 11 VAL B C 1
AT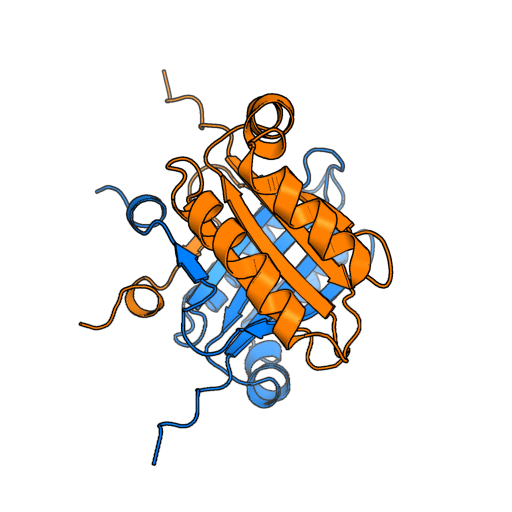OM 1069 O O . VAL B 1 11 ? 4.531 -3.488 -3.426 1 98.56 11 VAL B O 1
ATOM 1072 N N . HIS B 1 12 ? 4.723 -1.972 -5.047 1 98.88 12 HIS B N 1
ATOM 1073 C CA . HIS B 1 12 ? 3.293 -1.838 -5.301 1 98.88 12 HIS B CA 1
ATOM 1074 C C . HIS B 1 12 ? 2.936 -2.307 -6.707 1 98.88 12 HIS B C 1
ATOM 1076 O O . HIS B 1 12 ? 3.412 -1.742 -7.695 1 98.88 12 HIS B O 1
ATOM 1082 N N . ILE B 1 13 ? 2.076 -3.354 -6.812 1 98.81 13 ILE B N 1
ATOM 1083 C CA . ILE B 1 13 ? 1.765 -3.977 -8.094 1 98.81 13 ILE B CA 1
ATOM 1084 C C . ILE B 1 13 ? 0.273 -3.832 -8.391 1 98.81 13 ILE B C 1
ATOM 1086 O O . ILE B 1 13 ? -0.565 -4.074 -7.516 1 98.81 13 ILE B O 1
ATOM 1090 N N . ARG B 1 14 ? -0.051 -3.393 -9.523 1 98.81 14 ARG B N 1
ATOM 1091 C CA . ARG B 1 14 ? -1.428 -3.375 -10.008 1 98.81 14 ARG B CA 1
ATOM 1092 C C . ARG B 1 14 ? -1.63 -4.398 -11.125 1 98.81 14 ARG B C 1
ATOM 1094 O O . ARG B 1 14 ? -0.881 -4.418 -12.102 1 98.81 14 ARG B O 1
ATOM 1101 N N . LEU B 1 15 ? -2.568 -5.246 -10.961 1 98.88 15 LEU B N 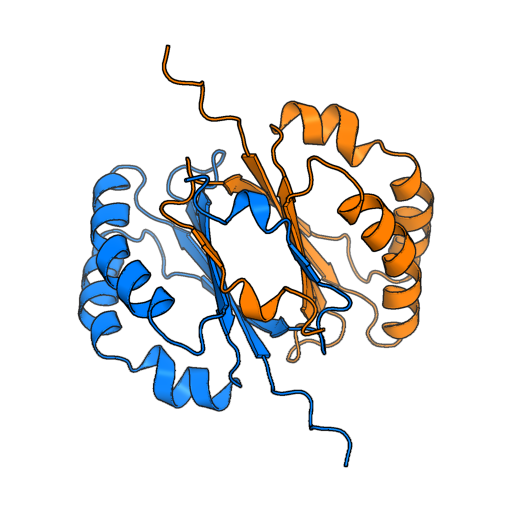1
ATOM 1102 C CA . LEU B 1 15 ? -2.885 -6.293 -11.922 1 98.88 15 LEU B CA 1
ATOM 1103 C C . LEU B 1 15 ? -4.277 -6.094 -12.508 1 98.88 15 LEU B C 1
ATOM 1105 O O . LEU B 1 15 ? -5.219 -5.77 -11.781 1 98.88 15 LEU B O 1
ATOM 1109 N N . THR B 1 16 ? -4.375 -6.203 -13.797 1 98.81 16 THR B N 1
ATOM 1110 C CA . THR B 1 16 ? -5.656 -6.195 -14.492 1 98.81 16 THR B CA 1
ATOM 1111 C C . THR B 1 16 ? -5.945 -7.566 -15.102 1 98.81 16 THR B C 1
ATOM 1113 O O . THR B 1 16 ? -5.449 -7.891 -16.188 1 98.81 16 THR B O 1
ATOM 1116 N N . VAL B 1 17 ? -6.77 -8.305 -14.453 1 98.75 17 VAL B N 1
ATOM 1117 C CA . VAL B 1 17 ? -7.09 -9.695 -14.758 1 98.75 17 VAL B CA 1
ATOM 1118 C C . VAL B 1 17 ? -8.43 -9.766 -15.492 1 98.75 17 VAL B C 1
ATOM 1120 O O . VAL B 1 17 ? -9.32 -8.953 -15.242 1 98.75 17 VAL B O 1
ATOM 1123 N N . ASP B 1 18 ? -8.562 -10.68 -16.438 1 98.69 18 ASP B N 1
ATOM 1124 C CA . ASP B 1 18 ? -9.883 -11 -16.969 1 98.69 18 ASP B CA 1
ATOM 1125 C C . ASP B 1 18 ? -10.883 -11.281 -15.844 1 98.69 18 ASP B C 1
ATOM 1127 O O . ASP B 1 18 ? -10.688 -12.203 -15.055 1 98.69 18 ASP B O 1
ATOM 1131 N N . PRO B 1 19 ? -11.883 -10.461 -15.781 1 98.19 19 PRO B N 1
ATOM 1132 C CA . PRO B 1 19 ? -12.805 -10.602 -14.656 1 98.19 19 PRO B CA 1
ATOM 1133 C C . PRO B 1 19 ? -13.492 -11.961 -14.609 1 98.19 19 PRO B C 1
ATOM 1135 O O . PRO B 1 19 ? -14.031 -12.352 -13.57 1 98.19 19 PRO B O 1
ATOM 1138 N N . ASN B 1 20 ? -13.508 -12.68 -15.68 1 98.38 20 ASN B N 1
ATOM 1139 C CA . ASN B 1 20 ? -14.094 -14.016 -15.719 1 98.38 20 ASN B CA 1
ATOM 1140 C C . ASN B 1 20 ? -13.109 -15.078 -15.234 1 98.38 20 ASN B C 1
ATOM 1142 O O . ASN B 1 20 ? -13.461 -16.25 -15.141 1 98.38 20 ASN B O 1
ATOM 1146 N N . LYS B 1 21 ? -11.93 -14.68 -14.867 1 98.56 21 LYS B N 1
ATOM 1147 C CA . LYS B 1 21 ? -10.883 -15.625 -14.492 1 98.56 21 LYS B CA 1
ATOM 1148 C C . LYS B 1 21 ? -10.328 -15.305 -13.109 1 98.56 21 LYS B C 1
ATOM 1150 O O . LYS B 1 21 ? -9.156 -15.578 -12.828 1 98.56 21 LYS B O 1
ATOM 1155 N N . ILE B 1 22 ? -11.078 -14.719 -12.281 1 98 22 ILE B N 1
ATOM 1156 C CA . ILE B 1 22 ? -10.633 -14.281 -10.961 1 98 22 ILE B CA 1
ATOM 1157 C C . ILE B 1 22 ? -10.25 -15.492 -10.117 1 98 22 ILE B C 1
ATOM 1159 O O . ILE B 1 22 ? -9.227 -15.477 -9.43 1 98 22 ILE B O 1
ATOM 1163 N N . ASN B 1 23 ? -11.102 -16.531 -10.109 1 98.06 23 ASN B N 1
ATOM 1164 C CA . ASN B 1 23 ? -10.766 -17.734 -9.359 1 98.06 23 ASN B CA 1
ATOM 1165 C C . ASN B 1 23 ? -9.438 -18.328 -9.82 1 98.06 23 ASN B C 1
ATOM 1167 O O . ASN B 1 23 ? -8.625 -18.75 -8.992 1 98.06 23 ASN B O 1
ATOM 1171 N N . GLU B 1 24 ? -9.258 -18.422 -11.062 1 98.62 24 GLU B N 1
ATOM 1172 C CA . GLU B 1 24 ? -8 -18.906 -11.617 1 98.62 24 GLU B CA 1
ATOM 1173 C C . GLU B 1 24 ? -6.828 -18.047 -11.172 1 98.62 24 GLU B C 1
ATOM 1175 O O . GLU B 1 24 ? -5.762 -18.562 -10.828 1 98.62 24 GLU B O 1
ATOM 1180 N N . PHE B 1 25 ? -7.035 -16.75 -11.18 1 98.88 25 PHE B N 1
ATOM 1181 C CA . PHE B 1 25 ? -6.016 -15.805 -10.727 1 98.88 25 PHE B CA 1
ATOM 1182 C C . PHE B 1 25 ? -5.59 -16.109 -9.297 1 98.88 25 PHE B C 1
ATOM 1184 O O . PHE B 1 25 ? -4.395 -16.141 -8.992 1 98.88 25 PHE B O 1
ATOM 1191 N N . LEU B 1 26 ? -6.543 -16.281 -8.461 1 98.5 26 LEU B N 1
ATOM 1192 C CA . LEU B 1 26 ? -6.262 -16.547 -7.055 1 98.5 26 LEU B CA 1
ATOM 1193 C C . LEU B 1 26 ? -5.523 -17.875 -6.891 1 98.5 26 LEU B C 1
ATOM 1195 O O . LEU B 1 26 ? -4.609 -17.984 -6.07 1 98.5 26 LEU B O 1
ATOM 1199 N N . GLU B 1 27 ? -5.875 -18.859 -7.684 1 98.69 27 GLU B N 1
ATOM 1200 C CA . GLU B 1 27 ? -5.191 -20.156 -7.664 1 98.69 27 GLU B CA 1
ATOM 1201 C C . GLU B 1 27 ? -3.74 -20.016 -8.117 1 98.69 27 GLU B C 1
ATOM 1203 O O . GLU B 1 27 ? -2.838 -20.594 -7.508 1 98.69 27 GLU B O 1
ATOM 1208 N N . ILE B 1 28 ? -3.539 -19.25 -9.172 1 98.62 28 ILE B N 1
ATOM 1209 C CA . ILE B 1 28 ? -2.207 -19 -9.711 1 98.62 28 ILE B CA 1
ATOM 1210 C C . ILE B 1 28 ? -1.365 -18.25 -8.672 1 98.62 28 ILE B C 1
ATOM 1212 O O . ILE B 1 28 ? -0.166 -18.516 -8.539 1 98.62 28 ILE B O 1
ATOM 1216 N N . SER B 1 29 ? -1.968 -17.391 -7.891 1 98.69 29 SER B N 1
ATOM 1217 C CA . SER B 1 29 ? -1.259 -16.469 -7.004 1 98.69 29 SER B CA 1
ATOM 1218 C C . SER B 1 29 ? -0.858 -17.156 -5.703 1 98.69 29 SER B C 1
ATOM 1220 O O . SER B 1 29 ? 0.128 -16.781 -5.07 1 98.69 29 SER B O 1
ATOM 1222 N N . ARG B 1 30 ? -1.592 -18.172 -5.312 1 98.56 30 ARG B N 1
ATOM 1223 C CA . ARG B 1 30 ? -1.43 -18.75 -3.986 1 98.56 30 ARG B CA 1
ATOM 1224 C C . ARG B 1 30 ? -0.01 -19.266 -3.783 1 98.56 30 ARG B C 1
ATOM 1226 O O . ARG B 1 30 ? 0.657 -18.906 -2.812 1 98.56 30 ARG B O 1
ATOM 1233 N N . PRO B 1 31 ? 0.565 -20.141 -4.664 1 98.62 31 PRO B N 1
ATOM 1234 C CA . PRO B 1 31 ? 1.933 -20.609 -4.438 1 98.62 31 PRO B CA 1
ATOM 1235 C C . PRO B 1 31 ? 2.951 -19.484 -4.402 1 98.62 31 PRO B C 1
ATOM 1237 O O . PRO B 1 31 ? 3.908 -19.531 -3.627 1 98.62 31 PRO B O 1
ATOM 1240 N N . MET B 1 32 ? 2.764 -18.469 -5.211 1 98.75 32 MET B N 1
ATOM 1241 C CA . MET B 1 32 ? 3.656 -17.312 -5.215 1 98.75 32 MET B CA 1
ATOM 1242 C C . MET B 1 32 ? 3.551 -16.547 -3.906 1 98.75 32 MET B C 1
ATOM 1244 O O . MET B 1 32 ? 4.566 -16.172 -3.316 1 98.75 32 MET B O 1
ATOM 1248 N N . PHE B 1 33 ? 2.338 -16.312 -3.469 1 98.62 33 PHE B N 1
ATOM 1249 C CA . PHE B 1 33 ? 2.105 -15.617 -2.213 1 98.62 33 PHE B CA 1
ATOM 1250 C C . PHE B 1 33 ? 2.775 -16.344 -1.053 1 98.62 33 PHE B C 1
ATOM 1252 O O . PHE B 1 33 ? 3.471 -15.719 -0.245 1 98.62 33 PHE B O 1
ATOM 1259 N N . ASP B 1 34 ? 2.625 -17.641 -1.018 1 98.31 34 ASP B N 1
ATOM 1260 C CA . ASP B 1 34 ? 3.201 -18.453 0.05 1 98.31 34 ASP B CA 1
ATOM 1261 C C . ASP B 1 34 ? 4.727 -18.406 0.018 1 98.31 34 ASP B C 1
ATOM 1263 O O . ASP B 1 34 ? 5.371 -18.281 1.062 1 98.31 34 ASP B O 1
ATOM 1267 N N . ALA B 1 35 ? 5.301 -18.484 -1.137 1 98.62 35 ALA B N 1
ATOM 1268 C CA . ALA B 1 35 ? 6.754 -18.469 -1.277 1 98.62 35 ALA B CA 1
ATOM 1269 C C . ALA B 1 35 ? 7.32 -17.109 -0.867 1 98.62 35 ALA B C 1
ATOM 1271 O O . ALA B 1 35 ? 8.297 -17.031 -0.12 1 98.62 35 ALA B O 1
ATOM 1272 N N . VAL B 1 36 ? 6.703 -15.984 -1.342 1 98.38 36 VAL B N 1
ATOM 1273 C CA . VAL B 1 36 ? 7.168 -14.633 -1.057 1 98.38 36 VAL B CA 1
ATOM 1274 C C . VAL B 1 36 ? 7.082 -14.359 0.443 1 98.38 36 VAL B C 1
ATOM 1276 O O . VAL B 1 36 ? 8.039 -13.867 1.048 1 98.38 36 VAL B O 1
ATOM 1279 N N . THR B 1 37 ? 5.965 -14.742 1.039 1 97.5 37 THR B N 1
ATOM 1280 C CA . THR B 1 37 ? 5.738 -14.406 2.439 1 97.5 37 THR B CA 1
ATOM 1281 C C . THR B 1 37 ? 6.586 -15.289 3.354 1 97.5 37 THR B C 1
ATOM 1283 O O . THR B 1 37 ? 6.727 -15 4.543 1 97.5 37 THR B O 1
ATOM 1286 N N . ALA B 1 38 ? 7.164 -16.312 2.818 1 97.06 38 ALA B N 1
ATOM 1287 C CA . ALA B 1 38 ? 8.078 -17.172 3.574 1 97.06 38 ALA B CA 1
ATOM 1288 C C . ALA B 1 38 ? 9.484 -16.594 3.582 1 97.06 38 ALA B C 1
ATOM 1290 O O . ALA B 1 38 ? 10.344 -17.031 4.359 1 97.06 38 ALA B O 1
ATOM 1291 N N . GLU B 1 39 ? 9.75 -15.688 2.672 1 97.06 39 GLU B N 1
ATOM 1292 C CA . GLU B 1 39 ? 11.055 -15.031 2.637 1 97.06 39 GLU B CA 1
ATOM 1293 C C . GLU B 1 39 ? 11.281 -14.188 3.887 1 97.06 39 GLU B C 1
ATOM 1295 O O . GLU B 1 39 ? 10.461 -13.328 4.219 1 97.06 39 GLU B O 1
ATOM 1300 N N . PRO B 1 40 ? 12.445 -14.297 4.543 1 94.81 40 PRO B N 1
ATOM 1301 C CA . PRO B 1 40 ? 12.695 -13.562 5.781 1 94.81 40 PRO B CA 1
ATOM 1302 C C . PRO B 1 40 ? 12.773 -12.055 5.562 1 94.81 40 PRO B C 1
ATOM 1304 O O . PRO B 1 40 ? 12.492 -11.273 6.477 1 94.81 40 PRO B O 1
ATOM 1307 N N . LEU B 1 41 ? 13.109 -11.648 4.387 1 95.38 41 LEU B N 1
ATOM 1308 C CA . LEU B 1 41 ? 13.273 -10.219 4.125 1 95.38 41 LEU B CA 1
ATOM 1309 C C . LEU B 1 41 ? 11.938 -9.57 3.787 1 95.38 41 LEU B C 1
ATOM 1311 O O . LEU B 1 41 ? 11.828 -8.344 3.783 1 95.38 41 LEU B O 1
ATOM 1315 N N . ASN B 1 42 ? 10.891 -10.383 3.432 1 96.69 42 ASN B N 1
ATOM 1316 C CA . ASN B 1 42 ? 9.562 -9.828 3.242 1 96.69 42 ASN B CA 1
ATOM 1317 C C . ASN B 1 42 ? 8.867 -9.555 4.578 1 96.69 42 ASN B C 1
ATOM 1319 O O . ASN B 1 42 ? 8.609 -10.484 5.344 1 96.69 42 ASN B O 1
ATOM 1323 N N . THR B 1 43 ? 8.492 -8.32 4.824 1 93.94 43 THR B N 1
ATOM 1324 C CA . THR B 1 43 ? 7.996 -7.969 6.148 1 93.94 43 THR B CA 1
ATOM 1325 C C . THR B 1 43 ? 6.504 -7.641 6.102 1 93.94 43 THR B C 1
ATOM 1327 O O . THR B 1 43 ? 5.84 -7.602 7.137 1 93.94 43 THR B O 1
ATOM 1330 N N . PHE B 1 44 ? 6.016 -7.398 5.023 1 95.44 44 PHE B N 1
ATOM 1331 C CA . PHE B 1 44 ? 4.605 -7.109 4.812 1 95.44 44 PHE B CA 1
ATOM 1332 C C . PHE B 1 44 ? 4.176 -7.496 3.402 1 95.44 44 PHE B C 1
ATOM 1334 O O . PHE B 1 44 ? 4.906 -7.254 2.438 1 95.44 44 PHE B O 1
ATOM 1341 N N . PHE B 1 45 ? 3.092 -8.188 3.234 1 97.88 45 PHE B N 1
ATOM 1342 C CA . PHE B 1 45 ? 2.469 -8.477 1.95 1 97.88 45 PHE B CA 1
ATOM 1343 C C . PHE B 1 45 ? 0.951 -8.539 2.086 1 97.88 45 PHE B C 1
ATOM 1345 O O . PHE B 1 45 ? 0.423 -9.367 2.834 1 97.88 45 PHE B O 1
ATOM 1352 N N . GLU B 1 46 ? 0.245 -7.672 1.342 1 97.69 46 GLU B N 1
ATOM 1353 C CA . GLU B 1 46 ? -1.211 -7.77 1.318 1 97.69 46 GLU B CA 1
ATOM 1354 C C . GLU B 1 46 ? -1.758 -7.531 -0.086 1 97.69 46 GLU B C 1
ATOM 1356 O O . GLU B 1 46 ? -1.243 -6.688 -0.823 1 97.69 46 GLU B O 1
ATOM 1361 N N . MET B 1 47 ? -2.768 -8.336 -0.447 1 98.38 47 MET B N 1
ATOM 1362 C CA . MET B 1 47 ? -3.496 -8.203 -1.706 1 98.38 47 MET B CA 1
ATOM 1363 C C . MET B 1 47 ? -4.852 -7.531 -1.483 1 98.38 47 MET B C 1
ATOM 1365 O O . MET B 1 47 ? -5.566 -7.871 -0.538 1 98.38 47 MET B O 1
ATOM 1369 N N . TYR B 1 48 ? -5.191 -6.566 -2.336 1 98.25 48 TYR B N 1
ATOM 1370 C CA . TYR B 1 48 ? -6.457 -5.84 -2.316 1 98.25 48 TYR B CA 1
ATOM 1371 C C . TYR B 1 48 ? -7.207 -6.02 -3.629 1 98.25 48 TYR B C 1
ATOM 1373 O O . TYR B 1 48 ? -6.625 -6.434 -4.633 1 98.25 48 TYR B O 1
ATOM 1381 N N . ARG B 1 49 ? -8.484 -5.73 -3.596 1 97.62 49 ARG B N 1
ATOM 1382 C CA . ARG B 1 49 ? -9.305 -5.785 -4.797 1 97.62 49 ARG B CA 1
ATOM 1383 C C . ARG B 1 49 ? -9.961 -4.438 -5.078 1 97.62 49 ARG B C 1
ATOM 1385 O O . ARG B 1 49 ? -10.328 -3.715 -4.148 1 97.62 49 ARG B O 1
ATOM 1392 N N . ASP B 1 50 ? -10.055 -4.051 -6.359 1 97.25 50 ASP B N 1
ATOM 1393 C CA . ASP B 1 50 ? -10.836 -2.893 -6.773 1 97.25 50 ASP B CA 1
ATOM 1394 C C . ASP B 1 50 ? -12.289 -3.281 -7.047 1 97.25 50 ASP B C 1
ATOM 1396 O O . ASP B 1 50 ? -12.594 -3.854 -8.094 1 97.25 50 ASP B O 1
ATOM 1400 N N . ASP B 1 51 ? -13.188 -2.912 -6.176 1 93.12 51 ASP B N 1
ATOM 1401 C CA . ASP B 1 51 ? -14.578 -3.336 -6.305 1 93.12 51 ASP B CA 1
ATOM 1402 C C . ASP B 1 51 ? -15.289 -2.566 -7.418 1 93.12 51 ASP B C 1
ATOM 1404 O O . ASP B 1 51 ? -16.312 -3.014 -7.93 1 93.12 51 ASP B O 1
ATOM 1408 N N . LYS B 1 52 ? -14.742 -1.464 -7.77 1 94.5 52 LYS B N 1
ATOM 1409 C CA . LYS B 1 52 ? -15.375 -0.65 -8.805 1 94.5 52 LYS B CA 1
ATOM 1410 C C . LYS B 1 52 ? -14.961 -1.12 -10.203 1 94.5 52 LYS B C 1
ATOM 1412 O O . LYS B 1 52 ? -15.641 -0.816 -11.188 1 94.5 52 LYS B O 1
ATOM 1417 N N . THR B 1 53 ? -13.805 -1.767 -10.273 1 96.38 53 THR B N 1
ATOM 1418 C CA . THR B 1 53 ? -13.305 -2.279 -11.539 1 96.38 53 THR B CA 1
ATOM 1419 C C . THR B 1 53 ? -13.008 -3.773 -11.445 1 96.38 53 THR B C 1
ATOM 1421 O O . THR B 1 53 ? -11.883 -4.176 -11.148 1 96.38 53 THR B O 1
ATOM 1424 N N . PRO B 1 54 ? -13.992 -4.594 -11.773 1 95.31 54 PRO B N 1
ATOM 1425 C CA . PRO B 1 54 ? -13.789 -6.035 -11.625 1 95.31 54 PRO B CA 1
ATOM 1426 C C . PRO B 1 54 ? -12.547 -6.539 -12.359 1 95.31 54 PRO B C 1
ATOM 1428 O O . PRO B 1 54 ? -12.312 -6.156 -13.508 1 95.31 54 PRO B O 1
ATOM 1431 N N . GLY B 1 55 ? -11.711 -7.293 -11.641 1 97.94 55 GLY B N 1
ATOM 1432 C CA . GLY B 1 55 ? -10.516 -7.875 -12.219 1 97.94 55 GLY B CA 1
ATOM 1433 C C . GLY B 1 55 ? -9.25 -7.125 -11.844 1 97.94 55 GLY B C 1
ATOM 1434 O O . GLY B 1 55 ? -8.141 -7.602 -12.102 1 97.94 55 GLY B O 1
ATOM 1435 N N . VAL B 1 56 ? -9.453 -5.988 -11.211 1 98.62 56 VAL B N 1
ATOM 1436 C CA . VAL B 1 56 ? -8.273 -5.215 -10.844 1 98.62 56 VAL B CA 1
ATOM 1437 C C . VAL B 1 56 ? -7.895 -5.516 -9.391 1 98.62 56 VAL B C 1
ATOM 1439 O O . VAL B 1 56 ? -8.742 -5.453 -8.5 1 98.62 56 VAL B O 1
ATOM 1442 N N . PHE B 1 57 ? -6.602 -5.875 -9.172 1 98.81 57 PHE B N 1
ATOM 1443 C CA . PHE B 1 57 ? -6.023 -6.152 -7.863 1 98.81 57 PHE B CA 1
ATOM 1444 C C . PHE B 1 57 ? -4.797 -5.285 -7.617 1 98.81 57 PHE B C 1
ATOM 1446 O O . PHE B 1 57 ? -4.168 -4.805 -8.562 1 98.81 57 PHE B O 1
ATOM 1453 N N . LYS B 1 58 ? -4.539 -5.066 -6.352 1 98.88 58 LYS B N 1
ATOM 1454 C CA . LYS B 1 58 ? -3.35 -4.348 -5.898 1 98.88 58 LYS B CA 1
ATOM 1455 C C . LYS B 1 58 ? -2.574 -5.16 -4.867 1 98.88 58 LYS B C 1
ATOM 1457 O O . LYS B 1 58 ? -3.166 -5.73 -3.945 1 98.88 58 LYS B O 1
ATOM 1462 N N . LEU B 1 59 ? -1.291 -5.332 -5.07 1 98.88 59 LEU B N 1
ATOM 1463 C CA . LEU B 1 59 ? -0.391 -5.934 -4.094 1 98.88 59 LEU B CA 1
ATOM 1464 C C . LEU B 1 59 ? 0.552 -4.891 -3.506 1 98.88 59 LEU B C 1
ATOM 1466 O O . LEU B 1 59 ? 1.078 -4.043 -4.23 1 98.88 59 LEU B O 1
ATOM 1470 N N . VAL B 1 60 ? 0.72 -4.91 -2.211 1 98.81 60 VAL B N 1
ATOM 1471 C CA . VAL B 1 60 ? 1.72 -4.102 -1.518 1 98.81 60 VAL B CA 1
ATOM 1472 C C . VAL B 1 60 ? 2.654 -5.012 -0.721 1 98.81 60 VAL B C 1
ATOM 1474 O O . VAL B 1 60 ? 2.201 -5.809 0.101 1 98.81 60 VAL B O 1
ATOM 1477 N N . GLU B 1 61 ? 3.951 -4.871 -0.985 1 98.5 61 GLU B N 1
ATOM 1478 C CA . GLU B 1 61 ? 4.992 -5.656 -0.329 1 98.5 61 GLU B CA 1
ATOM 1479 C C . GLU B 1 61 ? 6.047 -4.754 0.303 1 98.5 61 GLU B C 1
ATOM 1481 O O . GLU B 1 61 ? 6.523 -3.807 -0.328 1 98.5 61 GLU B O 1
ATOM 1486 N N . ASN B 1 62 ? 6.41 -5.016 1.521 1 97.06 62 ASN B N 1
ATOM 1487 C CA . ASN B 1 62 ? 7.566 -4.395 2.156 1 97.06 62 ASN B CA 1
ATOM 1488 C C . ASN B 1 62 ? 8.711 -5.387 2.342 1 97.06 62 ASN B C 1
ATOM 1490 O O . ASN B 1 62 ? 8.484 -6.535 2.73 1 97.06 62 ASN B O 1
ATOM 1494 N N . TRP B 1 63 ? 9.883 -4.918 2.049 1 96.81 63 TRP B N 1
ATOM 1495 C CA . TRP B 1 63 ? 11.086 -5.738 2.094 1 96.81 63 TRP B CA 1
ATOM 1496 C C . TRP B 1 63 ? 12.195 -5.043 2.879 1 96.81 63 TRP B C 1
ATOM 1498 O O . TRP B 1 63 ? 12.492 -3.871 2.637 1 96.81 63 TRP B O 1
ATOM 1508 N N . ASP B 1 64 ? 12.789 -5.766 3.775 1 94.25 64 ASP B N 1
ATOM 1509 C CA . ASP B 1 64 ? 14.023 -5.32 4.414 1 94.25 64 ASP B CA 1
ATOM 1510 C C . ASP B 1 64 ? 15.234 -5.602 3.529 1 94.25 64 ASP B C 1
ATOM 1512 O O . ASP B 1 64 ? 16.109 -6.375 3.906 1 94.25 64 ASP B O 1
ATOM 1516 N N . ALA B 1 65 ? 15.297 -5.027 2.385 1 95.06 65 ALA B N 1
ATOM 1517 C CA . ALA B 1 65 ? 16.328 -5.145 1.36 1 95.06 65 ALA B CA 1
ATOM 1518 C C . ALA B 1 65 ? 16.375 -3.902 0.477 1 95.06 65 ALA B C 1
ATOM 1520 O O . ALA B 1 65 ? 15.414 -3.133 0.432 1 95.06 65 ALA B O 1
ATOM 1521 N N . ASP B 1 66 ? 17.5 -3.742 -0.185 1 94.25 66 ASP B N 1
ATOM 1522 C CA . ASP B 1 66 ? 17.609 -2.586 -1.069 1 94.25 66 ASP B CA 1
ATOM 1523 C C . ASP B 1 66 ? 17.219 -2.953 -2.5 1 94.25 66 ASP B C 1
ATOM 1525 O O . ASP B 1 66 ? 16.875 -4.105 -2.781 1 94.25 66 ASP B O 1
ATOM 1529 N N . ILE B 1 67 ? 17.234 -1.958 -3.301 1 93.81 67 ILE B N 1
ATOM 1530 C CA . ILE B 1 67 ? 16.781 -2.121 -4.676 1 93.81 67 ILE B CA 1
ATOM 1531 C C . ILE B 1 67 ? 17.719 -3.066 -5.426 1 93.81 67 ILE B C 1
ATOM 1533 O O . ILE B 1 67 ? 17.281 -3.842 -6.277 1 93.81 67 ILE B O 1
ATOM 1537 N N . ASP B 1 68 ? 18.953 -3.043 -5.082 1 94.81 68 ASP B N 1
ATOM 1538 C CA . ASP B 1 68 ? 19.906 -3.934 -5.738 1 94.81 68 ASP B CA 1
ATOM 1539 C C . ASP B 1 68 ? 19.562 -5.398 -5.48 1 94.81 68 ASP B C 1
ATOM 1541 O O . ASP B 1 68 ? 19.516 -6.207 -6.41 1 94.81 68 ASP B O 1
ATOM 1545 N N . TYR B 1 69 ? 19.297 -5.715 -4.262 1 96.56 69 TYR B N 1
ATOM 1546 C CA . TYR B 1 69 ? 18.875 -7.07 -3.926 1 96.56 69 TYR B CA 1
ATOM 1547 C C . TYR B 1 69 ? 17.578 -7.434 -4.633 1 96.56 69 TYR B C 1
ATOM 1549 O O . TYR B 1 69 ? 17.453 -8.523 -5.191 1 96.56 69 TYR B O 1
ATOM 1557 N N . MET B 1 70 ? 16.641 -6.523 -4.617 1 97.06 70 MET B N 1
ATOM 1558 C CA . MET B 1 70 ? 15.352 -6.809 -5.238 1 97.06 70 MET B CA 1
ATOM 1559 C C . MET B 1 70 ? 15.516 -7.137 -6.719 1 97.06 70 MET B C 1
ATOM 1561 O O . MET B 1 70 ? 14.977 -8.133 -7.199 1 97.06 70 MET B O 1
ATOM 1565 N N . MET B 1 71 ? 16.344 -6.387 -7.441 1 95.81 71 MET B N 1
ATOM 1566 C CA . MET B 1 71 ? 16.438 -6.473 -8.891 1 95.81 71 MET B CA 1
ATOM 1567 C C . MET B 1 71 ? 17.375 -7.609 -9.312 1 95.81 71 MET B C 1
ATOM 1569 O O . MET B 1 71 ? 17.203 -8.195 -10.383 1 95.81 71 MET B O 1
ATOM 1573 N N . ASN B 1 72 ? 18.25 -8.008 -8.422 1 97.38 72 ASN B N 1
ATOM 1574 C CA . ASN B 1 72 ? 19.266 -8.938 -8.859 1 97.38 72 ASN B CA 1
ATOM 1575 C C . ASN B 1 72 ? 19.125 -10.297 -8.18 1 97.38 72 ASN B C 1
ATOM 1577 O O . ASN B 1 72 ? 19.719 -11.281 -8.609 1 97.38 72 ASN B O 1
ATOM 1581 N N . VAL B 1 73 ? 18.328 -10.352 -7.152 1 98 73 VAL B N 1
ATOM 1582 C CA . VAL B 1 73 ? 18.172 -11.609 -6.434 1 98 73 VAL B CA 1
ATOM 1583 C C . VAL B 1 73 ? 16.703 -11.977 -6.332 1 98 73 VAL B C 1
ATOM 1585 O O . VAL B 1 73 ? 16.266 -13 -6.863 1 98 73 VAL B O 1
ATOM 1588 N N . GLN B 1 74 ? 15.883 -11.125 -5.766 1 98.25 74 GLN B N 1
ATOM 1589 C CA . GLN B 1 74 ? 14.516 -11.469 -5.402 1 98.25 74 GLN B CA 1
ATOM 1590 C C . GLN B 1 74 ? 13.672 -11.758 -6.641 1 98.25 74 GLN B C 1
ATOM 1592 O O . GLN B 1 74 ? 12.977 -12.773 -6.703 1 98.25 74 GLN B O 1
ATOM 1597 N N . VAL B 1 75 ? 13.742 -10.891 -7.688 1 97.25 75 VAL B N 1
ATOM 1598 C CA . VAL B 1 75 ? 12.852 -11.023 -8.836 1 97.25 75 VAL B CA 1
ATOM 1599 C C . VAL B 1 75 ? 13.297 -12.203 -9.695 1 97.25 75 VAL B C 1
ATOM 1601 O O . VAL B 1 75 ? 12.594 -12.594 -10.633 1 97.25 75 VAL B O 1
ATOM 1604 N N . LYS B 1 76 ? 14.422 -12.82 -9.375 1 97.75 76 LYS B N 1
ATOM 1605 C CA . LYS B 1 76 ? 14.961 -13.906 -10.18 1 97.75 76 LYS B CA 1
ATOM 1606 C C . LYS B 1 76 ? 14.703 -15.258 -9.516 1 97.75 76 LYS B C 1
ATOM 1608 O O . LYS B 1 76 ? 15.188 -16.297 -9.984 1 97.75 76 LYS B O 1
ATOM 1613 N N . LYS B 1 77 ? 13.992 -15.25 -8.438 1 98.38 77 LYS B N 1
ATOM 1614 C CA . LYS B 1 77 ? 13.672 -16.5 -7.758 1 98.38 77 LYS B CA 1
ATOM 1615 C C . LYS B 1 77 ? 12.859 -17.422 -8.664 1 98.38 77 LYS B C 1
ATOM 161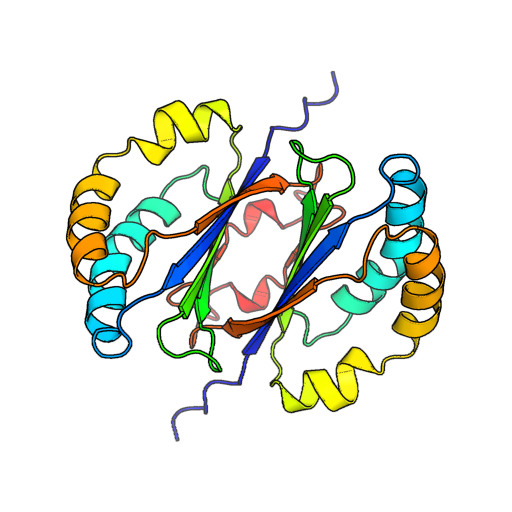7 O O . LYS B 1 77 ? 11.992 -16.969 -9.406 1 98.38 77 LYS B O 1
ATOM 1622 N N . GLU B 1 78 ? 13.023 -18.719 -8.523 1 97.75 78 GLU B N 1
ATOM 1623 C CA . GLU B 1 78 ? 12.508 -19.719 -9.445 1 97.75 78 GLU B CA 1
ATOM 1624 C C . GLU B 1 78 ? 10.984 -19.797 -9.391 1 97.75 78 GLU B C 1
ATOM 1626 O O . GLU B 1 78 ? 10.336 -20.094 -10.398 1 97.75 78 GLU B O 1
ATOM 1631 N N . TYR B 1 79 ? 10.406 -19.516 -8.219 1 98 79 TYR B N 1
ATOM 1632 C CA . TYR B 1 79 ? 8.969 -19.703 -8.062 1 98 79 TYR B CA 1
ATOM 1633 C C . TYR B 1 79 ? 8.195 -18.672 -8.867 1 98 79 TYR B C 1
ATOM 1635 O O . TYR B 1 79 ? 6.992 -18.828 -9.094 1 98 79 TYR B O 1
ATOM 1643 N N . TYR B 1 80 ? 8.898 -17.625 -9.398 1 98.5 80 TYR B N 1
ATOM 1644 C CA . TYR B 1 80 ? 8.195 -16.594 -10.172 1 98.5 80 TYR B CA 1
ATOM 1645 C C . TYR B 1 80 ? 7.941 -17.078 -11.594 1 98.5 80 TYR B C 1
ATOM 1647 O O . TYR B 1 80 ? 7.012 -16.609 -12.258 1 98.5 80 TYR B O 1
ATOM 1655 N N . THR B 1 81 ? 8.734 -17.938 -12.156 1 98 81 THR B N 1
ATOM 1656 C CA . THR B 1 81 ? 8.625 -18.359 -13.547 1 98 81 THR B CA 1
ATOM 1657 C C . THR B 1 81 ? 7.262 -18.969 -13.828 1 98 81 THR B C 1
ATOM 1659 O O . THR B 1 81 ? 6.52 -18.484 -14.68 1 98 81 THR B O 1
ATOM 1662 N N . PRO B 1 82 ? 6.879 -20.094 -13.062 1 98.19 82 PRO B N 1
ATOM 1663 C CA . PRO B 1 82 ? 5.547 -20.625 -13.336 1 98.19 82 PRO B CA 1
ATOM 1664 C C . PRO B 1 82 ? 4.43 -19.625 -13.055 1 98.19 82 PRO B C 1
ATOM 1666 O O . PRO B 1 82 ? 3.402 -19.641 -13.742 1 98.19 82 PRO B O 1
ATOM 1669 N N . TYR B 1 83 ? 4.574 -18.719 -12.102 1 98.62 83 TYR B N 1
ATOM 1670 C CA . TYR B 1 83 ? 3.594 -17.688 -11.781 1 98.62 83 TYR B CA 1
ATOM 1671 C C . TYR B 1 83 ? 3.398 -16.734 -12.961 1 98.62 83 TYR B C 1
ATOM 1673 O O . TYR B 1 83 ? 2.273 -16.547 -13.43 1 98.62 83 TYR B O 1
ATOM 1681 N N . HIS B 1 84 ? 4.484 -16.203 -13.445 1 98.25 84 HIS B N 1
ATOM 1682 C CA . HIS B 1 84 ? 4.395 -15.227 -14.531 1 98.25 84 HIS B CA 1
ATOM 1683 C C . HIS B 1 84 ? 3.863 -15.867 -15.805 1 98.25 84 HIS B C 1
ATOM 1685 O O . HIS B 1 84 ? 3.094 -15.25 -16.547 1 98.25 84 HIS B O 1
ATOM 1691 N N . THR B 1 85 ? 4.266 -17.094 -16.094 1 98.25 85 THR B N 1
ATOM 1692 C CA . THR B 1 85 ? 3.785 -17.797 -17.266 1 98.25 85 THR B CA 1
ATOM 1693 C C . THR B 1 85 ? 2.268 -17.953 -17.234 1 98.25 85 THR B C 1
ATOM 1695 O O . THR B 1 85 ? 1.577 -17.625 -18.203 1 98.25 85 THR B O 1
ATOM 1698 N N . ALA B 1 86 ? 1.745 -18.422 -16.125 1 98.62 86 ALA B N 1
ATOM 1699 C CA . ALA B 1 86 ? 0.307 -18.625 -15.969 1 98.62 86 ALA B CA 1
ATOM 1700 C C . ALA B 1 86 ? -0.429 -17.281 -15.945 1 98.62 86 ALA B C 1
ATOM 1702 O O . ALA B 1 86 ? -1.502 -17.156 -16.547 1 98.62 86 ALA B O 1
ATOM 1703 N N . LEU B 1 87 ? 0.164 -16.297 -15.305 1 98.5 87 LEU B N 1
ATOM 1704 C CA . LEU B 1 87 ? -0.455 -14.977 -15.141 1 98.5 87 LEU B CA 1
ATOM 1705 C C . LEU B 1 87 ? -0.65 -14.297 -16.484 1 98.5 87 LEU B C 1
ATOM 1707 O O . LEU B 1 87 ? -1.69 -13.68 -16.734 1 98.5 87 LEU B O 1
ATOM 1711 N N . ARG B 1 88 ? 0.249 -14.445 -17.328 1 97.88 88 ARG B N 1
ATOM 1712 C CA . ARG B 1 88 ? 0.203 -13.789 -18.641 1 97.88 88 ARG B CA 1
ATOM 1713 C C . ARG B 1 88 ? -1.021 -14.234 -19.438 1 97.88 88 ARG B C 1
ATOM 1715 O O . ARG B 1 88 ? -1.576 -13.461 -20.219 1 97.88 88 ARG B O 1
ATOM 1722 N N . GLU B 1 89 ? -1.519 -15.391 -19.219 1 98.12 89 GLU B N 1
ATOM 1723 C CA . GLU B 1 89 ? -2.643 -15.953 -19.953 1 98.12 89 GLU B CA 1
ATOM 1724 C C . GLU B 1 89 ? -3.957 -15.289 -19.562 1 98.12 89 GLU B C 1
ATOM 1726 O O . GLU B 1 89 ? -4.945 -15.375 -20.281 1 98.12 89 GLU B O 1
ATOM 1731 N N . ILE B 1 90 ? -3.963 -14.664 -18.453 1 98.62 90 ILE B N 1
ATOM 1732 C CA . ILE B 1 90 ? -5.254 -14.203 -17.969 1 98.62 90 ILE B CA 1
ATOM 1733 C C . ILE B 1 90 ? -5.215 -12.695 -17.734 1 98.62 90 ILE B C 1
ATOM 1735 O O . ILE B 1 90 ? -6.227 -12.086 -17.391 1 98.62 90 ILE B O 1
ATOM 1739 N N . LEU B 1 91 ? -4.055 -12.07 -17.906 1 98.69 91 LEU B N 1
ATOM 1740 C CA . LEU B 1 91 ? -3.932 -10.617 -17.781 1 98.69 91 LEU B CA 1
ATOM 1741 C C . LEU B 1 91 ? -4.469 -9.922 -19.031 1 98.69 91 LEU B C 1
ATOM 1743 O O . LEU B 1 91 ? -4.246 -10.375 -20.141 1 98.69 91 LEU B O 1
ATOM 1747 N N . LEU B 1 92 ? -5.129 -8.852 -18.844 1 98.69 92 LEU B N 1
ATOM 1748 C CA . LEU B 1 92 ? -5.629 -8.062 -19.969 1 98.69 92 LEU B CA 1
ATOM 1749 C C . LEU B 1 92 ? -4.582 -7.055 -20.438 1 98.69 92 LEU B C 1
ATOM 1751 O O . LEU B 1 92 ? -4.68 -6.52 -21.531 1 98.69 92 LEU B O 1
ATOM 1755 N N . LYS B 1 93 ? -3.643 -6.719 -19.672 1 97.94 93 LYS B N 1
ATOM 1756 C CA . LYS B 1 93 ? -2.471 -5.891 -19.938 1 97.94 93 LYS B CA 1
ATOM 1757 C C . LYS B 1 93 ? -1.327 -6.238 -18.984 1 97.94 93 LYS B C 1
ATOM 1759 O O . LYS B 1 93 ? -1.543 -6.879 -17.953 1 97.94 93 LYS B O 1
ATOM 1764 N N . PRO B 1 94 ? -0.131 -5.926 -19.297 1 97.69 94 PRO B N 1
ATOM 1765 C CA . PRO B 1 94 ? 0.977 -6.18 -18.375 1 97.69 94 PRO B CA 1
ATOM 1766 C C . PRO B 1 94 ? 0.771 -5.527 -17.016 1 97.69 94 PRO B C 1
ATOM 1768 O O . PRO B 1 94 ? 0.221 -4.426 -16.922 1 97.69 94 PRO B O 1
ATOM 1771 N N . HIS B 1 95 ? 1.212 -6.246 -15.961 1 97.81 95 HIS B N 1
ATOM 1772 C CA . HIS B 1 95 ? 1.069 -5.66 -14.633 1 97.81 95 HIS B CA 1
ATOM 1773 C C . HIS B 1 95 ? 1.933 -4.414 -14.477 1 97.81 95 HIS B C 1
ATOM 1775 O O . HIS B 1 95 ? 2.957 -4.277 -15.156 1 97.81 95 HIS B O 1
ATOM 1781 N N . GLU B 1 96 ? 1.509 -3.541 -13.695 1 98 96 GLU B N 1
ATOM 1782 C CA . GLU B 1 96 ? 2.197 -2.287 -13.398 1 98 96 GLU B CA 1
ATOM 1783 C C . GLU B 1 96 ? 2.895 -2.344 -12.039 1 98 96 GLU B C 1
ATOM 1785 O O . GLU B 1 96 ? 2.295 -2.758 -11.047 1 98 96 GLU B O 1
ATOM 1790 N N . VAL B 1 97 ? 4.145 -1.931 -11.992 1 97.81 97 VAL B N 1
ATOM 1791 C CA . VAL B 1 97 ? 4.926 -2.018 -10.766 1 97.81 97 VAL B CA 1
ATOM 1792 C C . VAL B 1 97 ? 5.465 -0.637 -10.398 1 97.81 97 VAL B C 1
ATOM 1794 O O . VAL B 1 97 ? 6.023 0.064 -11.242 1 97.81 97 VAL B O 1
ATOM 1797 N N . GLU B 1 98 ? 5.258 -0.26 -9.188 1 97.5 98 GLU B N 1
ATOM 1798 C CA . GLU B 1 98 ? 5.883 0.917 -8.586 1 97.5 98 GLU B CA 1
ATOM 1799 C C . GLU B 1 98 ? 6.801 0.527 -7.43 1 97.5 98 GLU B C 1
ATOM 1801 O O . GLU B 1 98 ? 6.453 -0.334 -6.621 1 97.5 98 GLU B O 1
ATOM 1806 N N . LEU B 1 99 ? 7.938 1.154 -7.445 1 97.19 99 LEU B N 1
ATOM 1807 C CA . LEU B 1 99 ? 8.891 0.933 -6.363 1 97.19 99 LEU B CA 1
ATOM 1808 C C . LEU B 1 99 ? 9.016 2.176 -5.488 1 97.19 99 LEU B C 1
ATOM 1810 O O . LEU B 1 99 ? 9.117 3.293 -6 1 97.19 99 LEU B O 1
ATOM 1814 N N . TYR B 1 100 ? 8.984 1.964 -4.207 1 98 100 TYR B N 1
ATOM 1815 C CA . TYR B 1 100 ? 9.172 3.02 -3.217 1 98 100 TYR B CA 1
ATOM 1816 C C . TYR B 1 100 ? 10.219 2.617 -2.186 1 98 100 TYR B C 1
ATOM 1818 O O . TYR B 1 100 ? 10.617 1.451 -2.115 1 98 100 TYR B O 1
ATOM 1826 N N . SER B 1 101 ? 10.688 3.605 -1.492 1 96.88 101 SER B N 1
ATOM 1827 C CA . SER B 1 101 ? 11.477 3.375 -0.287 1 96.88 101 SER B CA 1
ATOM 1828 C C . SER B 1 101 ? 10.625 3.525 0.969 1 96.88 101 SER B C 1
ATOM 1830 O O . SER B 1 101 ? 9.797 4.438 1.062 1 96.88 101 SER B O 1
ATOM 1832 N N . ARG B 1 102 ? 10.812 2.619 1.826 1 96.12 102 ARG B N 1
ATOM 1833 C CA . ARG B 1 102 ? 10.219 2.824 3.145 1 96.12 102 ARG B CA 1
ATOM 1834 C C . ARG B 1 102 ? 10.93 3.943 3.896 1 96.12 102 ARG B C 1
ATOM 1836 O O . ARG B 1 102 ? 12.141 4.109 3.766 1 96.12 102 ARG B O 1
ATOM 1843 N N . MET B 1 103 ? 10.172 4.73 4.652 1 94.94 103 MET B N 1
ATOM 1844 C CA . MET B 1 103 ? 10.766 5.789 5.465 1 94.94 103 MET B CA 1
ATOM 1845 C C . MET B 1 103 ? 11.656 5.203 6.559 1 94.94 103 MET B C 1
ATOM 1847 O O . MET B 1 103 ? 11.422 4.086 7.016 1 94.94 103 MET B O 1
ATOM 1851 N N . PRO B 1 104 ? 12.68 5.961 6.871 1 89.75 104 PRO B N 1
ATOM 1852 C CA . PRO B 1 104 ? 13.57 5.434 7.91 1 89.75 104 PRO B CA 1
ATOM 1853 C C . PRO B 1 104 ? 12.844 5.16 9.227 1 89.75 104 PRO B C 1
ATOM 1855 O O . PRO B 1 104 ? 11.992 5.957 9.641 1 89.75 104 PRO B O 1
ATOM 1858 N N . GLY B 1 105 ? 13.172 3.998 9.758 1 88.81 105 GLY B N 1
ATOM 1859 C CA . GLY B 1 105 ? 12.523 3.631 11.008 1 88.81 105 GLY B CA 1
ATOM 1860 C C . GLY B 1 105 ? 11.039 3.363 10.859 1 88.81 105 GLY B C 1
ATOM 1861 O O . GLY B 1 105 ? 10.57 3.016 9.766 1 88.81 105 GLY B O 1
ATOM 1862 N N . ASN B 1 106 ? 10.328 3.385 11.969 1 90.56 106 ASN B N 1
ATOM 1863 C CA . ASN B 1 106 ? 8.891 3.133 11.945 1 90.56 106 ASN B CA 1
ATOM 1864 C C . ASN B 1 106 ? 8.102 4.371 12.359 1 90.56 106 ASN B C 1
ATOM 1866 O O . ASN B 1 106 ? 6.953 4.262 12.797 1 90.56 106 ASN B O 1
ATOM 1870 N N . GLU B 1 107 ? 8.727 5.562 12.164 1 92.5 107 GLU B N 1
ATOM 1871 C CA . GLU B 1 107 ? 8.078 6.809 12.57 1 92.5 107 GLU B CA 1
ATOM 1872 C C . GLU B 1 107 ? 6.816 7.062 11.75 1 92.5 107 GLU B C 1
ATOM 1874 O O . GLU B 1 107 ? 5.879 7.703 12.227 1 92.5 107 GLU B O 1
ATOM 1879 N N . TRP B 1 108 ? 6.82 6.621 10.516 1 96.69 108 TRP B N 1
ATOM 1880 C CA . TRP B 1 108 ? 5.707 6.855 9.602 1 96.69 108 TRP B CA 1
ATOM 1881 C C . TRP B 1 108 ? 5.008 5.547 9.25 1 96.69 108 TRP B C 1
ATOM 1883 O O . TRP B 1 108 ? 4.527 5.379 8.125 1 96.69 108 TRP B O 1
ATOM 1893 N N . ALA B 1 109 ? 5.043 4.617 10.203 1 95.31 109 ALA B N 1
ATOM 1894 C CA . ALA B 1 109 ? 4.371 3.328 10.062 1 95.31 109 ALA B CA 1
ATOM 1895 C C . ALA B 1 109 ? 3.623 2.959 11.344 1 95.31 109 ALA B C 1
ATOM 1897 O O . ALA B 1 109 ? 4.148 3.127 12.445 1 95.31 109 ALA B O 1
ATOM 1898 N N . LYS B 1 110 ? 2.354 2.584 11.141 1 92.75 110 LYS B N 1
ATOM 1899 C CA . LYS B 1 110 ? 1.529 2.076 12.234 1 92.75 110 LYS B CA 1
ATOM 1900 C C . LYS B 1 110 ? 0.819 0.786 11.836 1 92.75 110 LYS B C 1
ATOM 1902 O O . LYS B 1 110 ? 0.304 0.676 10.719 1 92.75 110 LYS B O 1
ATOM 1907 N N . LEU B 1 111 ? 0.859 -0.166 12.688 1 89.75 111 LEU B N 1
ATOM 1908 C CA . LEU B 1 111 ? 0.138 -1.422 12.516 1 89.75 111 LEU B CA 1
ATOM 1909 C C . LEU B 1 111 ? -0.642 -1.78 13.773 1 89.75 111 LEU B C 1
ATOM 1911 O O . LEU B 1 111 ? -0.108 -1.7 14.883 1 89.75 111 LEU B O 1
ATOM 1915 N N . ASP B 1 112 ? -1.879 -2.035 13.562 1 86.69 112 ASP B N 1
ATOM 1916 C CA . ASP B 1 112 ? -2.621 -2.67 14.641 1 86.69 112 ASP B CA 1
ATOM 1917 C C . ASP B 1 112 ? -2.361 -4.176 14.68 1 86.69 112 ASP B C 1
ATOM 1919 O O . ASP B 1 112 ? -3.031 -4.941 13.984 1 86.69 112 ASP B O 1
ATOM 1923 N N . VAL B 1 113 ? -1.503 -4.605 15.5 1 78.62 113 VAL B N 1
ATOM 1924 C CA . VAL B 1 113 ? -0.987 -5.969 15.547 1 78.62 113 VAL B CA 1
ATOM 1925 C C . VAL B 1 113 ? -2.131 -6.945 15.812 1 78.62 113 VAL B C 1
ATOM 1927 O O . VAL B 1 113 ? -2.15 -8.047 15.266 1 78.62 113 VAL B O 1
ATOM 1930 N N . LYS B 1 114 ? -3.09 -6.562 16.609 1 80.38 114 LYS B N 1
ATOM 1931 C CA . LYS B 1 114 ? -4.18 -7.453 17 1 80.38 114 LYS B CA 1
ATOM 1932 C C . LYS B 1 114 ? -5.008 -7.871 15.781 1 80.38 114 LYS B C 1
ATOM 1934 O O . LYS B 1 114 ? -5.617 -8.945 15.781 1 80.38 114 LYS B O 1
ATOM 1939 N N . ARG B 1 115 ? -4.926 -7.035 14.828 1 80.31 115 ARG B N 1
ATOM 1940 C CA . ARG B 1 115 ? -5.727 -7.32 13.641 1 80.31 115 ARG B CA 1
ATOM 1941 C C . ARG B 1 115 ? -5.027 -8.328 12.734 1 80.31 115 ARG B C 1
ATOM 1943 O O . ARG B 1 115 ? -5.664 -8.953 11.891 1 80.31 115 ARG B O 1
ATOM 1950 N N . TYR B 1 116 ? -3.746 -8.484 12.898 1 76 116 TYR B N 1
ATOM 1951 C CA . TYR B 1 116 ? -2.98 -9.336 11.992 1 76 116 TYR B CA 1
ATOM 1952 C C . TYR B 1 116 ? -2.543 -10.617 12.695 1 76 116 TYR B C 1
ATOM 1954 O O . TYR B 1 116 ? -1.966 -11.508 12.07 1 76 116 TYR B O 1
ATOM 1962 N N . VAL B 1 117 ? -2.648 -10.68 13.938 1 69.12 117 VAL B N 1
ATOM 1963 C CA . VAL B 1 117 ? -2.234 -11.875 14.664 1 69.12 117 VAL B CA 1
ATOM 1964 C C . VAL B 1 117 ? -3.43 -12.812 14.844 1 69.12 117 VAL B C 1
ATOM 1966 O O . VAL B 1 117 ? -4.566 -12.359 15 1 69.12 117 VAL B O 1
ATOM 1969 N N . ASP B 1 118 ? -3.301 -14.062 14.367 1 54.84 118 ASP B N 1
ATOM 1970 C CA . ASP B 1 118 ? -4.281 -15.125 14.594 1 54.84 118 ASP B CA 1
ATOM 1971 C C . ASP B 1 118 ? -4.898 -15.008 15.984 1 54.84 118 ASP B C 1
ATOM 1973 O O . ASP B 1 118 ? -4.18 -14.93 16.984 1 54.84 118 ASP B O 1
ATOM 1977 N N . GLN B 1 119 ? -6.098 -14.328 16.109 1 42.72 119 GLN B N 1
ATOM 1978 C CA . GLN B 1 119 ? -6.836 -14.539 17.359 1 42.72 119 GLN B CA 1
ATOM 1979 C C . GLN B 1 119 ? -6.926 -16.031 17.688 1 42.72 119 GLN B C 1
ATOM 1981 O O . GLN B 1 119 ? -7.484 -16.812 16.922 1 42.72 119 GLN B O 1
ATOM 1986 N N . GLU B 1 120 ? -5.848 -16.625 18.016 1 32.22 120 GLU B N 1
ATOM 1987 C CA . GLU B 1 120 ? -6.129 -17.891 18.688 1 32.22 120 GLU B CA 1
ATOM 1988 C C . GLU B 1 120 ? -7.199 -17.719 19.766 1 32.22 120 GLU B C 1
ATOM 1990 O O . GLU B 1 120 ? -7.27 -16.672 20.422 1 32.22 120 GLU B O 1
#

pLDDT: mean 91.96, std 14.92, range [29.36, 98.94]

Solvent-accessible surface area (backbone atoms only — not comparable to full-atom values): 13232 Å² total; per-residue (Å²): 124,81,75,69,78,72,51,29,31,29,44,39,36,40,38,42,36,41,60,90,42,50,69,58,49,53,61,55,42,46,64,46,51,54,55,51,66,66,36,86,45,40,38,31,37,38,46,31,34,28,83,90,43,74,34,30,35,38,38,44,35,33,30,68,37,42,69,65,49,42,71,70,46,60,75,66,42,72,71,47,55,68,39,52,61,58,45,60,76,45,40,76,51,84,68,45,77,45,72,30,32,48,50,78,77,60,84,54,47,48,69,42,59,77,78,73,43,80,82,119,123,79,74,70,80,73,51,30,29,29,43,38,37,41,38,42,36,40,59,91,42,50,69,57,48,53,61,54,42,46,66,48,51,56,55,51,65,66,35,86,45,41,39,31,38,39,46,31,33,29,82,89,46,74,35,31,34,37,38,42,34,33,29,67,36,40,68,65,48,43,72,72,45,60,74,65,41,74,70,48,54,68,39,52,60,58,45,60,76,45,39,76,51,83,67,46,78,43,74,31,31,48,50,78,77,59,84,54,47,48,70,42,59,76,79,73,44,81,82,118

Nearest PDB structures (foldseek):
  4dpo-assembly1_B  TM=8.953E-01  e=1.038E-07  Methanosarcina mazei Go1
  4zos-assembly2_B  TM=9.013E-01  e=3.566E-06  Yersinia enterocolitica subsp. enterocolitica 8081
  3gz7-assembly1_B  TM=8.342E-01  e=1.875E-06  Bordetella bronchiseptica
  4zos-assembly1_C  TM=8.589E-01  e=2.585E-06  Yersinia enterocolitica subsp. enterocolitica 8081
  1iuj-assembly1_B  TM=7.908E-01  e=1.064E-05  Thermus thermophilus

Sequence (240 aa):
MAAKPTPSVSVHIRLTVDPNKINEFLEISRPMFDAVTAEPLNTFFEMYRDDKTPGVFKLVENWDADIDYMMNVQVKKEYYTPYHTALREILLKPHEVELYSRMPGNEWAKLDVKRYVDQEMAAKPTPSVSVHIRLTVDPNKINEFLEISRPMFDAVTAEPLNTFFEMYRDDKTPGVFKLVENWDADIDYMMNVQVKKEYYTPYHTALREILLKPHEVELYSRMPGNEWAKLDVKRYVDQE